Protein AF-0000000084558278 (afdb_homodimer)

Solvent-accessible surface area (backbone atoms only — not comparable to full-atom values): 12289 Å² total; per-residue (Å²): 113,42,34,38,36,32,37,28,57,69,54,78,46,40,66,32,54,59,41,41,58,31,37,77,67,69,46,67,68,60,14,37,39,29,11,45,36,70,51,83,84,30,24,27,36,21,33,26,23,62,50,64,70,56,47,54,52,48,51,60,54,47,67,66,36,85,55,39,79,42,72,43,74,48,51,75,90,42,47,30,20,34,31,42,32,34,50,99,91,40,77,43,66,46,63,36,49,56,70,58,46,51,51,51,52,66,68,62,66,54,79,43,42,35,36,28,50,41,41,92,113,42,34,39,35,32,35,28,56,69,55,78,46,40,67,32,54,58,42,42,59,31,39,78,67,68,46,66,69,60,15,38,37,27,11,46,37,69,52,85,84,30,25,28,37,21,32,26,22,63,51,64,69,57,47,54,54,47,50,60,54,49,68,68,36,85,55,39,77,44,71,44,75,48,53,74,91,40,47,30,20,34,32,44,31,35,49,98,91,40,77,44,66,44,64,35,50,57,69,57,46,52,51,51,51,65,69,60,65,53,79,43,41,35,36,27,50,40,43,92

Foldseek 3Di:
DWKKKFKFAPDPCGVVVLVVLCVVVVFDWDAWDKDDDPDPRIIMIMIDGDDPVSVVVSLVVLVVDPGTPDMDIFDPVQKWKWKWAQDPVGIDIDIGHPVVVVVVCVVVPGPDMDIHIGGD/DWKKKFKFAPDPCGVVVLVVLCVVVVFDWDAWDKDDDPDPRIIMIMIDGDDPVSVVVSLVVLVVDPGTPDMDIFDPVQKWKWKWAQDPVGIDIDIGHPVVVVVVCVVVPGPDMDIHIGGD

Sequence (240 aa):
MHVISLIVKNEFGVMQRVMGEFTRNKINVETIVVGKCEVPNRSRMVLSVIDKGEAELVMGRLNKLQDVYSAEMVPPEGQSAYALMSTSNGNVGLVG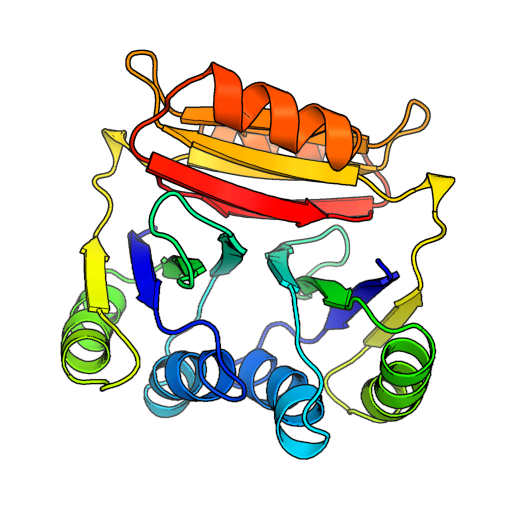GAAQVDEIIERSQEKKYVMALNALMHVISLIVKNEFGVMQRVMGEFTRNKINVETIVVGKCEVPNRSRMVLSVIDKGEAELVMGRLNKLQDVYSAEMVPPEGQSAYALMSTSNGNVGLVGGAAQVDEIIERSQEKKYVMALNAL

Structure (mmCIF, N/CA/C/O backbone):
data_AF-0000000084558278-model_v1
#
loop_
_entity.id
_entity.type
_entity.pdbx_description
1 polymer 'Acetolactate synthase 3 regulatory subunit'
#
loop_
_atom_site.group_PDB
_atom_site.id
_atom_site.type_symbol
_atom_site.label_atom_id
_atom_site.label_alt_id
_atom_site.label_comp_id
_atom_site.label_asym_id
_atom_site.label_entity_id
_atom_site.label_seq_id
_atom_site.pdbx_PDB_ins_code
_atom_site.Cartn_x
_atom_site.Cartn_y
_atom_site.Cartn_z
_atom_site.occupancy
_atom_site.B_iso_or_equiv
_atom_site.auth_seq_id
_atom_site.auth_comp_id
_atom_site.auth_asym_id
_atom_site.auth_atom_id
_atom_site.pdbx_PDB_model_num
ATOM 1 N N . MET A 1 1 ? 14.211 -1.048 11.195 1 84.94 1 MET A N 1
ATOM 2 C CA . MET A 1 1 ? 13.289 -1.013 10.062 1 84.94 1 MET A CA 1
ATOM 3 C C . MET A 1 1 ? 13.969 -0.462 8.82 1 84.94 1 MET A C 1
ATOM 5 O O . MET A 1 1 ? 14.703 0.526 8.891 1 84.94 1 MET A O 1
ATOM 9 N N . HIS A 1 2 ? 13.867 -1.116 7.742 1 91.94 2 HIS A N 1
ATOM 10 C CA . HIS A 1 2 ? 14.453 -0.74 6.461 1 91.94 2 HIS A CA 1
ATOM 11 C C . HIS A 1 2 ? 13.375 -0.497 5.41 1 91.94 2 HIS A C 1
ATOM 13 O O . HIS A 1 2 ? 12.5 -1.344 5.207 1 91.94 2 HIS A O 1
ATOM 19 N N . VAL A 1 3 ? 13.477 0.702 4.801 1 93.25 3 VAL A N 1
ATOM 20 C CA . VAL A 1 3 ? 12.461 1.12 3.846 1 93.25 3 VAL A CA 1
ATOM 21 C C . VAL A 1 3 ? 13.031 1.082 2.43 1 93.25 3 VAL A C 1
ATOM 23 O O . VAL A 1 3 ? 14.141 1.569 2.188 1 93.25 3 VAL A O 1
ATOM 26 N N . ILE A 1 4 ? 12.281 0.451 1.599 1 95 4 ILE A N 1
ATOM 27 C CA . ILE A 1 4 ? 12.656 0.34 0.193 1 95 4 ILE A CA 1
ATOM 28 C C . ILE A 1 4 ? 11.648 1.095 -0.671 1 95 4 ILE A C 1
ATOM 30 O O . ILE A 1 4 ? 10.438 0.969 -0.475 1 95 4 ILE A O 1
ATOM 34 N N . SER A 1 5 ? 12.133 1.91 -1.581 1 93.94 5 SER A N 1
ATOM 35 C CA . SER A 1 5 ? 11.312 2.645 -2.539 1 93.94 5 SER A CA 1
ATOM 36 C C . SER A 1 5 ? 11.57 2.178 -3.967 1 93.94 5 SER A C 1
ATOM 38 O O . SER A 1 5 ? 12.727 2.098 -4.395 1 93.94 5 SER A O 1
ATOM 40 N N . LEU A 1 6 ? 10.492 1.916 -4.66 1 96.69 6 LEU A N 1
ATOM 41 C CA . LEU A 1 6 ? 10.586 1.42 -6.031 1 96.69 6 LEU A CA 1
ATOM 42 C C . LEU A 1 6 ? 9.781 2.299 -6.984 1 96.69 6 LEU A C 1
ATOM 44 O O . LEU A 1 6 ? 8.719 2.816 -6.613 1 96.69 6 LEU A O 1
ATOM 48 N N . ILE A 1 7 ? 10.328 2.438 -8.18 1 96.69 7 ILE A N 1
ATOM 49 C CA . ILE A 1 7 ? 9.523 2.863 -9.328 1 96.69 7 ILE A CA 1
ATOM 50 C C . ILE A 1 7 ? 9.273 1.675 -10.25 1 96.69 7 ILE A C 1
ATOM 52 O O . ILE A 1 7 ? 10.219 1.02 -10.695 1 96.69 7 ILE A O 1
ATOM 56 N N . VAL A 1 8 ? 8 1.443 -10.469 1 97.56 8 VAL A N 1
ATOM 57 C CA . VAL A 1 8 ? 7.672 0.22 -11.195 1 97.56 8 VAL A CA 1
ATOM 58 C C . VAL A 1 8 ? 6.695 0.536 -12.32 1 97.56 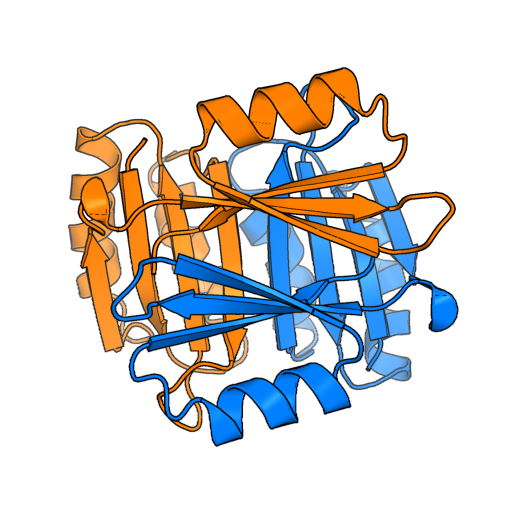8 VAL A C 1
ATOM 60 O O . VAL A 1 8 ? 6.102 1.616 -12.352 1 97.56 8 VAL A O 1
ATOM 63 N N . LYS A 1 9 ? 6.555 -0.466 -13.258 1 97.19 9 LYS A N 1
ATOM 64 C CA . LYS A 1 9 ? 5.508 -0.399 -14.273 1 97.19 9 LYS A CA 1
ATOM 65 C C . LYS A 1 9 ? 4.125 -0.327 -13.633 1 97.19 9 LYS A C 1
ATOM 67 O O . LYS A 1 9 ? 3.871 -0.974 -12.609 1 97.19 9 LYS A O 1
ATOM 72 N N . ASN A 1 10 ? 3.275 0.491 -14.281 1 94.25 10 ASN A N 1
ATOM 73 C CA . ASN A 1 10 ? 1.881 0.57 -13.852 1 94.25 10 ASN A CA 1
ATOM 74 C C . ASN A 1 10 ? 0.992 -0.364 -14.672 1 94.25 10 ASN A C 1
ATOM 76 O O . ASN A 1 10 ? 0.225 0.089 -15.523 1 94.25 10 ASN A O 1
ATOM 80 N N . GLU A 1 11 ? 1.131 -1.698 -14.391 1 93.38 11 GLU A N 1
ATOM 81 C CA . GLU A 1 11 ? 0.452 -2.732 -15.164 1 93.38 11 GLU A CA 1
ATOM 82 C C . GLU A 1 11 ? -0.059 -3.852 -14.258 1 93.38 11 GLU A C 1
ATOM 84 O O . GLU A 1 11 ? 0.359 -3.967 -13.109 1 93.38 11 GLU A O 1
ATOM 89 N N . PHE A 1 12 ? -0.91 -4.656 -14.906 1 92.19 12 PHE A N 1
ATOM 90 C CA . PHE A 1 12 ? -1.431 -5.816 -14.188 1 92.19 12 PHE A CA 1
ATOM 91 C C . PHE A 1 12 ? -0.302 -6.758 -13.789 1 92.19 12 PHE A C 1
ATOM 93 O O . PHE A 1 12 ? 0.628 -6.984 -14.562 1 92.19 12 PHE A O 1
ATOM 100 N N . GLY A 1 13 ? -0.354 -7.207 -12.656 1 94.31 13 GLY A N 1
ATOM 101 C CA . GLY A 1 13 ? 0.528 -8.297 -12.266 1 94.31 13 GLY A CA 1
ATOM 102 C C . GLY A 1 13 ? 1.847 -7.82 -11.688 1 94.31 13 GLY A C 1
ATOM 103 O O . GLY A 1 13 ? 2.59 -8.602 -11.094 1 94.31 13 GLY A O 1
ATOM 104 N N . VAL A 1 14 ? 2.168 -6.555 -11.844 1 96.06 14 VAL A N 1
ATOM 105 C CA . VAL A 1 14 ? 3.453 -6.055 -11.375 1 96.06 14 VAL A CA 1
ATOM 106 C C . VAL A 1 14 ? 3.547 -6.223 -9.859 1 96.06 14 VAL A C 1
ATOM 108 O O . VAL A 1 14 ? 4.547 -6.73 -9.344 1 96.06 14 VAL A O 1
ATOM 111 N N . MET A 1 15 ? 2.521 -5.809 -9.156 1 94.5 15 MET A N 1
ATOM 112 C CA . MET A 1 15 ? 2.52 -5.973 -7.703 1 94.5 15 MET A CA 1
ATOM 113 C C . MET A 1 15 ? 2.68 -7.438 -7.32 1 94.5 15 MET A C 1
ATOM 115 O O . MET A 1 15 ? 3.424 -7.766 -6.395 1 94.5 15 MET A O 1
ATOM 119 N N . GLN A 1 16 ? 2.031 -8.266 -8.016 1 95.38 16 GLN A N 1
ATOM 120 C CA . GLN A 1 16 ? 2.113 -9.688 -7.727 1 95.38 16 GLN A CA 1
ATOM 121 C C . GLN A 1 16 ? 3.539 -10.203 -7.906 1 95.38 16 GLN A C 1
ATOM 123 O O . GLN A 1 16 ? 4.031 -10.984 -7.09 1 95.38 16 GLN A O 1
ATOM 128 N N . ARG A 1 17 ? 4.16 -9.75 -8.93 1 95.56 17 ARG A N 1
ATOM 129 C CA . ARG A 1 17 ? 5.523 -10.195 -9.195 1 95.56 17 ARG A CA 1
ATOM 130 C C . ARG A 1 17 ? 6.496 -9.625 -8.172 1 95.56 17 ARG A C 1
ATOM 132 O O . ARG A 1 17 ? 7.371 -10.344 -7.672 1 95.56 17 ARG A O 1
ATOM 139 N N . VAL A 1 18 ? 6.355 -8.414 -7.82 1 97 18 VAL A N 1
ATOM 140 C CA . VAL A 1 18 ? 7.223 -7.797 -6.82 1 97 18 VAL A CA 1
ATOM 141 C C . VAL A 1 18 ? 7.043 -8.508 -5.477 1 97 18 VAL A C 1
ATOM 143 O O . VAL A 1 18 ? 8.023 -8.867 -4.828 1 97 18 VAL A O 1
ATOM 146 N N . MET A 1 19 ? 5.797 -8.758 -5.113 1 95.88 19 MET A N 1
ATOM 147 C CA . MET A 1 19 ? 5.547 -9.414 -3.838 1 95.88 19 MET A CA 1
ATOM 148 C C . MET A 1 19 ? 6.059 -10.852 -3.861 1 95.88 19 MET A C 1
ATOM 150 O O . MET A 1 19 ? 6.457 -11.391 -2.826 1 95.88 19 MET A O 1
ATOM 154 N N . GLY A 1 20 ? 6.051 -11.391 -5.004 1 96.62 20 GLY A N 1
ATOM 155 C CA . GLY A 1 20 ? 6.582 -12.734 -5.16 1 96.62 20 GLY A CA 1
ATOM 156 C C . GLY A 1 20 ? 8.023 -12.867 -4.703 1 96.62 20 GLY A C 1
ATOM 157 O O . GLY A 1 20 ? 8.422 -13.898 -4.16 1 96.62 20 GLY A O 1
ATOM 158 N N . GLU A 1 21 ? 8.781 -11.844 -4.859 1 96.31 21 GLU A N 1
ATOM 159 C CA . GLU A 1 21 ? 10.18 -11.867 -4.438 1 96.31 21 GLU A CA 1
ATOM 160 C C . GLU A 1 21 ? 10.297 -11.961 -2.918 1 96.31 21 GLU A C 1
ATOM 162 O O . GLU A 1 21 ? 11.219 -12.602 -2.4 1 96.31 21 GLU A O 1
ATOM 167 N N . PHE A 1 22 ? 9.398 -11.383 -2.24 1 96.31 22 PHE A N 1
ATOM 168 C CA . PHE A 1 22 ? 9.406 -11.414 -0.782 1 96.31 22 PHE A CA 1
ATOM 169 C C . PHE A 1 22 ? 8.891 -12.75 -0.265 1 96.31 22 PHE A C 1
ATOM 171 O O . PHE A 1 22 ? 9.461 -13.328 0.665 1 96.31 22 PHE A O 1
ATOM 178 N N . THR A 1 23 ? 7.844 -13.211 -0.935 1 95.38 23 THR A N 1
ATOM 179 C CA . THR A 1 23 ? 7.238 -14.477 -0.518 1 95.38 23 THR A CA 1
ATOM 180 C C . THR A 1 23 ? 8.211 -15.633 -0.713 1 95.38 23 THR A C 1
ATOM 182 O O . THR A 1 23 ? 8.414 -16.438 0.199 1 95.38 23 THR A O 1
ATOM 185 N N . ARG A 1 24 ? 8.898 -15.695 -1.83 1 93.62 24 ARG A N 1
ATOM 186 C CA . ARG A 1 24 ? 9.797 -16.781 -2.17 1 93.62 24 ARG A CA 1
ATOM 187 C C . ARG A 1 24 ? 10.984 -16.844 -1.207 1 93.62 24 ARG A C 1
ATOM 189 O O . ARG A 1 24 ? 11.477 -17.922 -0.88 1 93.62 24 ARG A O 1
ATOM 196 N N . ASN A 1 25 ? 11.344 -15.703 -0.661 1 91.94 25 ASN A N 1
ATOM 197 C CA . ASN A 1 25 ? 12.516 -15.633 0.201 1 91.94 25 ASN A CA 1
ATOM 198 C C . ASN A 1 25 ? 12.125 -15.539 1.674 1 91.94 25 ASN A C 1
ATOM 200 O O . ASN A 1 25 ? 12.984 -15.344 2.537 1 91.94 25 ASN A O 1
ATOM 204 N N . LYS A 1 26 ? 10.789 -15.609 1.906 1 94 26 LYS A N 1
ATOM 205 C CA . LYS A 1 26 ? 10.242 -15.625 3.26 1 94 26 LYS A CA 1
ATOM 206 C C . LYS A 1 26 ? 10.641 -14.359 4.023 1 94 26 LYS A C 1
ATOM 208 O O . LYS A 1 26 ? 11.125 -14.438 5.152 1 94 26 LYS A O 1
ATOM 213 N N . ILE A 1 27 ? 10.617 -13.266 3.326 1 94.19 27 ILE A N 1
ATOM 214 C CA . ILE A 1 27 ? 10.891 -11.961 3.922 1 94.19 27 ILE A CA 1
ATOM 215 C C . ILE A 1 27 ? 9.57 -11.273 4.281 1 94.19 27 ILE A C 1
ATOM 217 O O . ILE A 1 27 ? 8.734 -11.023 3.41 1 94.19 27 ILE A O 1
ATOM 221 N N . ASN A 1 28 ? 9.531 -10.906 5.488 1 90.69 28 ASN A N 1
ATOM 222 C CA . ASN A 1 28 ? 8.32 -10.25 5.961 1 90.69 28 ASN A CA 1
ATOM 223 C C . ASN A 1 28 ? 8.32 -8.766 5.617 1 90.69 28 ASN A C 1
ATOM 225 O O . ASN A 1 28 ? 9.312 -8.07 5.832 1 90.69 28 ASN A O 1
ATOM 229 N N . VAL A 1 29 ? 7.215 -8.344 5.055 1 94.06 29 VAL A N 1
ATOM 230 C CA . VAL A 1 29 ? 7.031 -6.922 4.762 1 94.06 29 VAL A CA 1
ATOM 231 C C . VAL A 1 29 ? 6.094 -6.301 5.793 1 94.06 29 VAL A C 1
ATOM 233 O O . VAL A 1 29 ? 5.008 -6.824 6.055 1 94.06 29 VAL A O 1
ATOM 236 N N . GLU A 1 30 ? 6.453 -5.254 6.387 1 90.06 30 GLU A N 1
ATOM 237 C CA . GLU A 1 30 ? 5.684 -4.625 7.453 1 90.06 30 GLU A CA 1
ATOM 238 C C . GLU A 1 30 ? 4.613 -3.697 6.887 1 90.06 30 GLU A C 1
ATOM 240 O O . GLU A 1 30 ? 3.496 -3.635 7.41 1 90.06 30 GLU A O 1
ATOM 245 N N . THR A 1 31 ? 4.988 -2.918 5.895 1 91.56 31 THR A N 1
ATOM 246 C CA . THR A 1 31 ? 4.066 -1.953 5.301 1 91.56 31 THR A CA 1
ATOM 247 C C . THR A 1 31 ? 4.297 -1.84 3.797 1 91.56 31 THR A C 1
ATOM 249 O O . THR A 1 31 ? 5.406 -2.08 3.314 1 91.56 31 THR A O 1
ATOM 252 N N . ILE A 1 32 ? 3.277 -1.553 3.09 1 92.88 32 ILE A N 1
ATOM 253 C CA . ILE A 1 32 ? 3.32 -1.311 1.651 1 92.88 32 ILE A CA 1
ATOM 254 C C . ILE A 1 32 ? 2.473 -0.088 1.309 1 92.88 32 ILE A C 1
ATOM 256 O O . ILE A 1 32 ? 1.323 0.02 1.742 1 92.88 32 ILE A O 1
ATOM 260 N N . VAL A 1 33 ? 2.949 0.78 0.574 1 92.31 33 VAL A N 1
ATOM 261 C CA . VAL A 1 33 ? 2.223 1.892 -0.03 1 92.31 33 VAL A CA 1
ATOM 262 C C . VAL A 1 33 ? 2.531 1.959 -1.524 1 92.31 33 VAL A C 1
ATOM 264 O O . VAL A 1 33 ? 3.697 2.016 -1.923 1 92.31 33 VAL A O 1
ATOM 267 N N . VAL A 1 34 ? 1.516 1.908 -2.2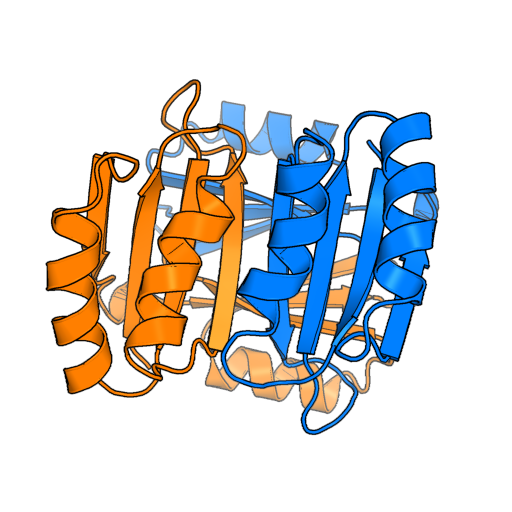97 1 93.56 34 VAL A N 1
ATOM 268 C CA . VAL A 1 34 ? 1.688 1.978 -3.744 1 93.56 34 VAL A CA 1
ATOM 269 C C . VAL A 1 34 ? 0.695 2.977 -4.336 1 93.56 34 VAL A C 1
ATOM 271 O O . VAL A 1 34 ? -0.482 2.984 -3.965 1 93.56 34 VAL A O 1
ATOM 274 N N . GLY A 1 35 ? 1.165 3.766 -5.242 1 92.31 35 GLY A N 1
ATOM 275 C CA . GLY A 1 35 ? 0.285 4.707 -5.918 1 92.31 35 GLY A CA 1
ATOM 276 C C . GLY A 1 35 ? 0.99 5.52 -6.988 1 92.31 35 GLY A C 1
ATOM 277 O O . GLY A 1 35 ? 2.154 5.266 -7.305 1 92.31 35 GLY A O 1
ATOM 278 N N . LYS A 1 36 ? 0.228 6.41 -7.438 1 91.12 36 LYS A N 1
ATOM 279 C CA . LYS A 1 36 ? 0.745 7.359 -8.422 1 91.12 36 LYS A CA 1
ATOM 280 C C . LYS A 1 36 ? 1.933 8.141 -7.863 1 91.12 36 LYS A C 1
ATOM 282 O O . LYS A 1 36 ? 1.964 8.469 -6.676 1 91.12 36 LYS A O 1
ATOM 287 N N . CYS A 1 37 ? 2.869 8.453 -8.82 1 92.44 37 CYS A N 1
ATOM 288 C CA . CYS A 1 37 ? 4.055 9.188 -8.398 1 92.44 37 CYS A CA 1
ATOM 289 C C . CYS A 1 37 ? 4.434 10.25 -9.422 1 92.44 37 CYS A C 1
ATOM 291 O O . CYS A 1 37 ? 3.627 10.594 -10.289 1 92.44 37 CYS A O 1
ATOM 293 N N . GLU A 1 38 ? 5.625 10.797 -9.234 1 90.12 38 GLU A N 1
ATOM 294 C CA . GLU A 1 38 ? 6.066 11.945 -10.016 1 90.12 38 GLU A CA 1
ATOM 295 C C . GLU A 1 38 ? 6.457 11.531 -11.438 1 90.12 38 GLU A C 1
ATOM 297 O O . GLU A 1 38 ? 6.602 12.375 -12.32 1 90.12 38 GLU A O 1
ATOM 302 N N . VAL A 1 39 ? 6.711 10.25 -11.688 1 92 39 VAL A N 1
ATOM 303 C CA . VAL A 1 39 ? 7.07 9.742 -13.008 1 92 39 VAL A CA 1
ATOM 304 C C . VAL A 1 39 ? 5.809 9.281 -13.742 1 92 39 VAL A C 1
ATOM 306 O O . VAL A 1 39 ? 5.152 8.328 -13.32 1 92 39 VAL A O 1
ATOM 309 N N . PRO A 1 40 ? 5.477 9.906 -14.844 1 91.44 40 PRO A N 1
ATOM 310 C CA . PRO A 1 40 ? 4.242 9.578 -15.562 1 91.44 40 PRO A CA 1
ATOM 311 C C . PRO A 1 40 ? 4.164 8.109 -15.969 1 91.44 40 PRO A C 1
ATOM 313 O O . PRO A 1 40 ? 5.176 7.52 -16.359 1 91.44 40 PRO A O 1
ATOM 316 N N . ASN A 1 41 ? 3.006 7.48 -15.844 1 92.81 41 ASN A N 1
ATOM 317 C CA . ASN A 1 41 ? 2.678 6.125 -16.266 1 92.81 41 ASN A CA 1
ATOM 318 C C . ASN A 1 41 ? 3.451 5.078 -15.469 1 92.81 41 ASN A C 1
ATOM 320 O O . ASN A 1 41 ? 3.693 3.973 -15.961 1 92.81 41 ASN A O 1
ATOM 324 N N . ARG A 1 42 ? 3.951 5.535 -14.289 1 95.5 42 ARG A N 1
ATOM 325 C CA . ARG A 1 42 ? 4.625 4.629 -13.367 1 95.5 42 ARG A CA 1
ATOM 326 C C . ARG A 1 42 ? 4.012 4.707 -11.977 1 95.5 42 ARG A C 1
ATOM 328 O O . ARG A 1 42 ? 3.186 5.582 -11.703 1 95.5 42 ARG A O 1
ATOM 335 N N . SER A 1 43 ? 4.355 3.76 -11.203 1 94.5 43 SER A N 1
ATOM 336 C CA . SER A 1 43 ? 3.926 3.768 -9.812 1 94.5 43 SER A CA 1
ATOM 337 C C . SER A 1 43 ? 5.121 3.738 -8.859 1 94.5 43 SER A C 1
ATOM 339 O O . SER A 1 43 ? 6.156 3.152 -9.18 1 94.5 43 SER A O 1
ATOM 341 N N . ARG A 1 44 ? 4.996 4.395 -7.852 1 94.12 44 ARG A N 1
ATOM 342 C CA . ARG A 1 44 ? 5.953 4.254 -6.758 1 94.12 44 ARG A CA 1
ATOM 343 C C . ARG A 1 44 ? 5.445 3.271 -5.707 1 94.12 44 ARG A C 1
ATOM 345 O O . ARG A 1 44 ? 4.266 3.289 -5.352 1 94.12 44 ARG A O 1
ATOM 352 N N . MET A 1 45 ? 6.254 2.406 -5.293 1 94.69 45 MET A N 1
ATOM 353 C CA . MET A 1 45 ? 6.004 1.455 -4.215 1 94.69 45 MET A CA 1
ATOM 354 C C . MET A 1 45 ? 6.992 1.655 -3.07 1 94.69 45 MET A C 1
ATOM 356 O O . MET A 1 45 ? 8.203 1.697 -3.291 1 94.69 45 MET A O 1
ATOM 360 N N . VAL A 1 46 ? 6.504 1.828 -1.891 1 93.31 46 VAL A N 1
ATOM 361 C CA . VAL A 1 46 ? 7.34 1.95 -0.699 1 93.31 46 VAL A CA 1
ATOM 362 C C . VAL A 1 46 ? 7.031 0.809 0.267 1 93.31 46 VAL A C 1
ATOM 364 O O . VAL A 1 46 ? 5.875 0.616 0.662 1 93.31 46 VAL A O 1
ATOM 367 N N . LEU A 1 47 ? 8.055 0.09 0.594 1 94.38 47 LEU A N 1
ATOM 368 C CA . LEU A 1 47 ? 7.914 -1.079 1.455 1 94.38 47 LEU A CA 1
ATOM 369 C C . LEU A 1 47 ? 8.867 -0.999 2.643 1 94.38 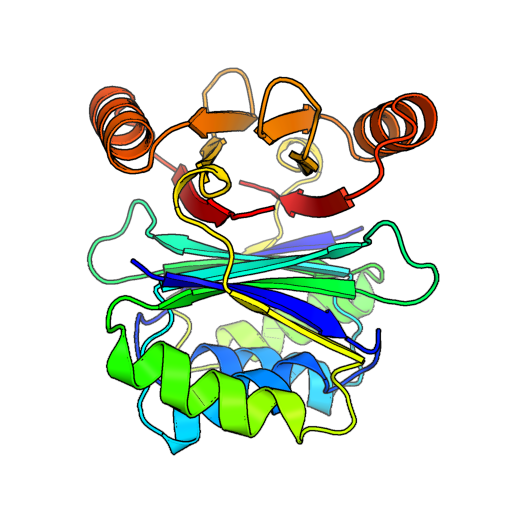47 LEU A C 1
ATOM 371 O O . LEU A 1 47 ? 9.922 -0.367 2.555 1 94.38 47 LEU A O 1
ATOM 375 N N . SER A 1 48 ? 8.5 -1.699 3.68 1 93.12 48 SER A N 1
ATOM 376 C CA . SER A 1 48 ? 9.398 -1.732 4.836 1 93.12 48 SER A CA 1
ATOM 377 C C . SER A 1 48 ? 9.641 -3.162 5.305 1 93.12 48 SER A C 1
ATOM 379 O O . SER A 1 48 ? 8.727 -3.992 5.285 1 93.12 48 SER A O 1
ATOM 381 N N . VAL A 1 49 ? 10.852 -3.404 5.586 1 93.38 49 VAL A N 1
ATOM 382 C CA . VAL A 1 49 ? 11.336 -4.68 6.105 1 93.38 49 VAL A CA 1
ATOM 383 C C . VAL A 1 49 ? 12.109 -4.449 7.406 1 93.38 49 VAL A C 1
ATOM 385 O O . VAL A 1 49 ? 12.781 -3.426 7.562 1 93.38 49 VAL A O 1
ATOM 388 N N . ILE A 1 50 ? 12 -5.426 8.305 1 91.12 50 ILE A N 1
ATOM 389 C CA . ILE A 1 50 ? 12.625 -5.242 9.617 1 91.12 50 ILE A CA 1
ATOM 390 C C . ILE A 1 50 ? 14.109 -5.586 9.531 1 91.12 50 ILE A C 1
ATOM 392 O O . ILE A 1 50 ? 14.953 -4.801 9.961 1 91.12 50 ILE A O 1
ATOM 396 N N . ASP A 1 51 ? 14.414 -6.668 8.922 1 94.75 51 ASP A N 1
ATOM 397 C CA . ASP A 1 51 ? 15.773 -7.199 8.953 1 94.75 51 ASP A CA 1
ATOM 398 C C . ASP A 1 51 ? 16.625 -6.582 7.848 1 94.75 51 ASP A C 1
ATOM 400 O O . ASP A 1 51 ? 16.25 -6.605 6.676 1 94.75 51 ASP A O 1
ATOM 404 N N . LYS A 1 52 ? 17.828 -6.102 8.242 1 93.69 52 LYS A N 1
ATOM 405 C CA . LYS A 1 52 ? 18.734 -5.441 7.312 1 93.69 52 LYS A CA 1
ATOM 406 C C . LYS A 1 52 ? 19.219 -6.414 6.242 1 93.69 52 LYS A C 1
ATOM 408 O O . LYS A 1 52 ? 19.25 -6.074 5.059 1 93.69 52 LYS A O 1
ATOM 413 N N . GLY A 1 53 ? 19.656 -7.574 6.699 1 95.94 53 GLY A N 1
ATOM 414 C CA . GLY A 1 53 ? 20.156 -8.562 5.754 1 95.94 53 GLY A CA 1
ATOM 415 C C . GLY A 1 53 ? 19.109 -8.969 4.723 1 95.94 53 GLY A C 1
ATOM 416 O O . GLY A 1 53 ? 19.422 -9.102 3.539 1 95.94 53 GLY A O 1
ATOM 417 N N . GLU A 1 54 ? 17.875 -9.117 5.176 1 96.12 54 GLU A N 1
ATOM 418 C CA . GLU A 1 54 ? 16.781 -9.461 4.27 1 96.12 54 GLU A CA 1
ATOM 419 C C . GLU A 1 54 ? 16.516 -8.336 3.279 1 96.12 54 GLU A C 1
ATOM 421 O O . GLU A 1 54 ? 16.281 -8.586 2.096 1 96.12 54 GLU A O 1
ATOM 426 N N . ALA A 1 55 ? 16.547 -7.105 3.793 1 95.5 55 ALA A N 1
ATOM 427 C CA . ALA A 1 55 ? 16.359 -5.938 2.936 1 95.5 55 ALA A CA 1
ATOM 428 C C . ALA A 1 55 ? 17.406 -5.883 1.834 1 95.5 55 ALA A C 1
ATOM 430 O O . ALA A 1 55 ? 17.094 -5.594 0.678 1 95.5 55 ALA A O 1
ATOM 431 N N . GLU A 1 56 ? 18.594 -6.16 2.215 1 95.44 56 GLU A N 1
ATOM 432 C CA . GLU A 1 56 ? 19.703 -6.133 1.25 1 95.44 56 GLU A CA 1
ATOM 433 C C . GLU A 1 56 ? 19.547 -7.246 0.216 1 95.44 56 GLU A C 1
ATOM 435 O O . GLU A 1 56 ? 19.766 -7.023 -0.977 1 95.44 56 GLU A O 1
ATOM 440 N N . LEU A 1 57 ? 19.172 -8.383 0.688 1 95.75 57 LEU A N 1
ATOM 441 C CA . LEU A 1 57 ? 19 -9.523 -0.206 1 95.75 57 LEU A CA 1
ATOM 442 C C . LEU A 1 57 ? 17.906 -9.234 -1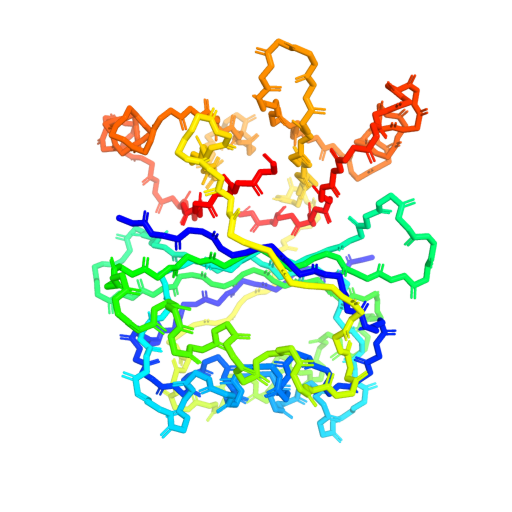.233 1 95.75 57 LEU A C 1
ATOM 444 O O . LEU A 1 57 ? 18.109 -9.438 -2.434 1 95.75 57 LEU A O 1
ATOM 448 N N . VAL A 1 58 ? 16.828 -8.719 -0.791 1 96.38 58 VAL A N 1
ATOM 449 C CA . VAL A 1 58 ? 15.703 -8.531 -1.703 1 96.38 58 VAL A CA 1
ATOM 450 C C . VAL A 1 58 ? 16.016 -7.391 -2.668 1 96.38 58 VAL A C 1
ATOM 452 O O . VAL A 1 58 ? 15.547 -7.391 -3.811 1 96.38 58 VAL A O 1
ATOM 455 N N . MET A 1 59 ? 16.75 -6.402 -2.184 1 96 59 MET A N 1
ATOM 456 C CA . MET A 1 59 ? 17.172 -5.32 -3.066 1 96 59 MET A CA 1
ATOM 457 C C . MET A 1 59 ? 17.859 -5.871 -4.312 1 96 59 MET A C 1
ATOM 459 O O . MET A 1 59 ? 17.609 -5.398 -5.426 1 96 59 MET A O 1
ATOM 463 N N . GLY A 1 60 ? 18.734 -6.848 -4.039 1 95.81 60 GLY A N 1
ATOM 464 C CA . GLY A 1 60 ? 19.406 -7.48 -5.168 1 95.81 60 GLY A CA 1
ATOM 465 C C . GLY A 1 60 ? 18.438 -8.117 -6.148 1 95.81 60 GLY A C 1
ATOM 466 O O . GLY A 1 60 ? 18.609 -8.008 -7.363 1 95.81 60 GLY A O 1
ATOM 467 N N . ARG A 1 61 ? 17.422 -8.711 -5.695 1 96.44 61 ARG A N 1
ATOM 468 C CA . ARG A 1 61 ? 16.453 -9.406 -6.52 1 96.44 61 ARG A CA 1
ATOM 469 C C . ARG A 1 61 ? 15.523 -8.422 -7.227 1 96.44 61 ARG A C 1
ATOM 471 O O . ARG A 1 61 ? 15.148 -8.633 -8.383 1 96.44 61 ARG A O 1
ATOM 478 N N . LEU A 1 62 ? 15.125 -7.344 -6.551 1 97.25 62 LEU A N 1
ATOM 479 C CA . LEU A 1 62 ? 14.234 -6.336 -7.109 1 97.25 62 LEU A CA 1
ATOM 480 C C . LEU A 1 62 ? 14.891 -5.625 -8.289 1 97.25 62 LEU A C 1
ATOM 482 O O . LEU A 1 62 ? 14.227 -5.316 -9.281 1 97.25 62 LEU A O 1
ATOM 486 N N . ASN A 1 63 ? 16.219 -5.449 -8.164 1 95.94 63 ASN A N 1
ATOM 487 C CA . ASN A 1 63 ? 16.953 -4.754 -9.211 1 95.94 63 ASN A CA 1
ATOM 488 C C . ASN A 1 63 ? 17.031 -5.59 -10.484 1 95.94 63 ASN A C 1
ATOM 490 O O . ASN A 1 63 ? 17.297 -5.062 -11.562 1 95.94 63 ASN A O 1
ATOM 494 N N . LYS A 1 64 ? 16.734 -6.793 -10.367 1 95.88 64 LYS A N 1
ATOM 495 C CA . LYS A 1 64 ? 16.812 -7.691 -11.516 1 95.88 64 LYS A CA 1
ATOM 496 C C . LYS A 1 64 ? 15.445 -7.914 -12.141 1 95.88 64 LYS A C 1
ATOM 498 O O . LYS A 1 64 ? 15.336 -8.5 -13.219 1 95.88 64 LYS A O 1
ATOM 503 N N . LEU A 1 65 ? 14.383 -7.52 -11.516 1 96.81 65 LEU A N 1
ATOM 504 C CA . LEU A 1 65 ? 13.023 -7.695 -12.023 1 96.81 65 LEU A CA 1
ATOM 505 C C . LEU A 1 65 ? 12.734 -6.703 -13.141 1 96.81 65 LEU A C 1
ATOM 507 O O . LEU A 1 65 ? 12.945 -5.5 -12.992 1 96.81 65 LEU A O 1
ATOM 511 N N . GLN A 1 66 ? 12.203 -7.133 -14.195 1 96.75 66 GLN A N 1
ATOM 512 C CA . GLN A 1 66 ? 11.969 -6.312 -15.375 1 96.75 66 GLN A CA 1
ATOM 513 C C . GLN A 1 66 ? 10.961 -5.211 -15.086 1 96.75 66 GLN A C 1
ATOM 515 O O . GLN A 1 66 ? 11.023 -4.129 -15.672 1 96.75 66 GLN A O 1
ATOM 520 N N . ASP A 1 67 ? 10.047 -5.438 -14.211 1 97.44 67 ASP A N 1
ATOM 521 C CA . ASP A 1 67 ? 8.969 -4.5 -13.922 1 97.44 67 ASP A CA 1
ATOM 522 C C . ASP A 1 67 ? 9.469 -3.336 -13.07 1 97.44 67 ASP A C 1
ATOM 524 O O . ASP A 1 67 ? 8.734 -2.371 -12.836 1 97.44 67 ASP A O 1
ATOM 528 N N . VAL A 1 68 ? 10.742 -3.404 -12.602 1 98.25 68 VAL A N 1
ATOM 529 C CA . VAL A 1 68 ? 11.281 -2.424 -11.656 1 98.25 68 VAL A CA 1
ATOM 530 C C . VAL A 1 68 ? 12.25 -1.49 -12.383 1 98.25 68 VAL A C 1
ATOM 532 O O . VAL A 1 68 ? 13.258 -1.936 -12.938 1 98.25 68 VAL A O 1
ATOM 535 N N . TYR A 1 69 ? 11.891 -0.224 -12.375 1 97.75 69 TYR A N 1
ATOM 536 C CA . TYR A 1 69 ? 12.75 0.772 -13 1 97.75 69 TYR A CA 1
ATOM 537 C C . TYR A 1 69 ? 13.852 1.219 -12.047 1 97.75 69 TYR A C 1
ATOM 539 O O . TYR A 1 69 ? 14.977 1.511 -12.477 1 97.75 69 TYR A O 1
ATOM 547 N N . SER A 1 70 ? 13.523 1.303 -10.852 1 96.19 70 SER A N 1
ATOM 548 C CA . SER A 1 70 ? 14.5 1.687 -9.836 1 96.19 70 SER A CA 1
ATOM 549 C C . SER A 1 70 ? 14.102 1.175 -8.461 1 96.19 70 SER A C 1
ATOM 551 O O . SER A 1 70 ? 12.906 1.057 -8.156 1 96.19 70 SER A O 1
ATOM 553 N N . ALA A 1 71 ? 15 0.838 -7.691 1 96.75 71 ALA A N 1
ATOM 554 C CA . ALA A 1 71 ? 14.859 0.44 -6.293 1 96.75 71 ALA A CA 1
ATOM 555 C C . ALA A 1 71 ? 15.953 1.072 -5.434 1 96.75 71 ALA A C 1
ATOM 557 O O . ALA A 1 71 ? 17.141 1.01 -5.773 1 96.75 71 ALA A O 1
ATOM 558 N N . GLU A 1 72 ? 15.555 1.642 -4.375 1 94.75 72 GLU A N 1
ATOM 559 C CA . GLU A 1 72 ? 16.531 2.275 -3.5 1 94.75 72 GLU A CA 1
ATOM 560 C C . GLU A 1 72 ? 16.172 2.084 -2.029 1 94.75 72 GLU A C 1
ATOM 562 O O . GLU A 1 72 ? 14.992 2.047 -1.679 1 94.75 72 GLU A O 1
ATOM 567 N N . MET A 1 73 ? 17.234 1.991 -1.191 1 94 73 MET A N 1
ATOM 568 C CA . MET A 1 73 ? 17.031 2.055 0.254 1 94 73 MET A CA 1
ATOM 569 C C . MET A 1 73 ? 16.859 3.498 0.716 1 94 73 MET A C 1
ATOM 571 O O . MET A 1 73 ? 17.656 4.367 0.362 1 94 73 MET A O 1
ATOM 575 N N . VAL A 1 74 ? 15.867 3.736 1.432 1 90.69 74 VAL A N 1
ATOM 576 C CA . VAL A 1 74 ? 15.656 5.078 1.958 1 90.69 74 VAL A CA 1
ATOM 577 C C . VAL A 1 74 ? 16.516 5.285 3.205 1 90.69 74 VAL A C 1
ATOM 579 O O . VAL A 1 74 ? 16.453 4.484 4.145 1 90.69 74 VAL A O 1
ATOM 582 N N . PRO A 1 75 ? 17.281 6.32 3.178 1 89.5 75 PRO A N 1
ATOM 583 C CA . PRO A 1 75 ? 18.078 6.598 4.383 1 89.5 75 PRO A CA 1
ATOM 584 C C . PRO A 1 75 ? 17.203 6.887 5.602 1 89.5 75 PRO A C 1
ATOM 586 O O . PRO A 1 75 ? 16.078 7.383 5.461 1 89.5 75 PRO A O 1
ATOM 589 N N . PRO A 1 76 ? 17.719 6.562 6.766 1 86.25 76 PRO A N 1
ATOM 590 C CA . PRO A 1 76 ? 16.938 6.758 7.992 1 86.25 76 PRO A CA 1
ATOM 591 C C . PRO A 1 76 ? 16.375 8.164 8.117 1 86.25 76 PRO A C 1
ATOM 593 O O . PRO A 1 76 ? 15.234 8.344 8.57 1 86.25 76 PRO A O 1
ATOM 596 N N . GLU A 1 77 ? 17.125 9.156 7.68 1 83.44 77 GLU A N 1
ATOM 597 C CA . GLU A 1 77 ? 16.703 10.547 7.816 1 83.44 77 GLU A CA 1
ATOM 598 C C . GLU A 1 77 ? 15.508 10.859 6.918 1 83.44 77 GLU A C 1
ATOM 600 O O . GLU A 1 77 ? 14.789 11.836 7.152 1 83.44 77 GLU A O 1
ATOM 605 N N . GLY A 1 78 ? 15.273 10.031 5.945 1 83.81 78 GLY A N 1
ATOM 606 C CA . GLY A 1 78 ? 14.164 10.242 5.023 1 83.81 78 GLY A CA 1
ATOM 607 C C . GLY A 1 78 ? 12.953 9.383 5.336 1 83.81 78 GLY A C 1
ATOM 608 O O . GLY A 1 78 ? 11.922 9.484 4.668 1 83.81 78 GLY A O 1
ATOM 609 N N . GLN A 1 79 ? 13.125 8.547 6.344 1 86.5 79 GLN A N 1
ATOM 610 C CA . GLN A 1 79 ? 12.047 7.621 6.664 1 86.5 79 GLN A CA 1
ATOM 611 C C . GLN A 1 79 ? 11.047 8.258 7.629 1 86.5 79 GLN A C 1
ATOM 613 O O . GLN A 1 79 ? 11.43 8.984 8.547 1 86.5 79 GLN A O 1
ATOM 618 N N . SER A 1 80 ? 9.805 8.062 7.336 1 86.94 80 SER A N 1
ATOM 619 C CA . SER A 1 80 ? 8.727 8.484 8.219 1 86.94 80 SER A CA 1
ATOM 620 C C . SER A 1 80 ? 7.598 7.457 8.242 1 86.94 80 SER A C 1
ATOM 622 O O . SER A 1 80 ? 7.492 6.625 7.34 1 86.94 80 SER A O 1
ATOM 624 N N . ALA A 1 81 ? 6.926 7.488 9.312 1 85.81 81 ALA A N 1
ATOM 625 C CA . ALA A 1 81 ? 5.703 6.691 9.406 1 85.81 81 ALA A CA 1
ATOM 626 C C . ALA A 1 81 ? 4.477 7.523 9.047 1 85.81 81 ALA A C 1
ATOM 628 O O . ALA A 1 81 ? 4.477 8.742 9.203 1 85.81 81 ALA A O 1
ATOM 629 N N . TYR A 1 82 ? 3.57 6.777 8.461 1 83.88 82 TYR A N 1
ATOM 630 C CA . TYR A 1 82 ? 2.283 7.379 8.133 1 83.88 82 TYR A CA 1
ATOM 631 C C . TYR A 1 82 ? 1.133 6.52 8.648 1 83.88 82 TYR A C 1
ATOM 633 O O . TYR A 1 82 ? 1.195 5.293 8.594 1 83.88 82 TYR A O 1
ATOM 641 N N . ALA A 1 83 ? 0.164 7.23 9.219 1 84.56 83 ALA A N 1
ATOM 642 C CA . ALA A 1 83 ? -1.039 6.543 9.68 1 84.56 83 ALA A CA 1
ATOM 643 C C . ALA A 1 83 ? -2.299 7.25 9.188 1 84.56 83 ALA A C 1
ATOM 645 O O . ALA A 1 83 ? -2.367 8.484 9.188 1 84.56 83 ALA A O 1
ATOM 646 N N . LEU A 1 84 ? -3.129 6.438 8.711 1 83.12 84 LEU A N 1
ATOM 647 C CA . LEU A 1 84 ? -4.473 6.906 8.398 1 83.12 84 LEU A CA 1
ATOM 648 C C . LEU A 1 84 ? -5.484 6.387 9.414 1 83.12 84 LEU A C 1
ATOM 650 O O . LEU A 1 84 ? -5.547 5.184 9.68 1 83.12 84 LEU A O 1
ATOM 654 N N . MET A 1 85 ? -6.195 7.273 9.953 1 83.75 85 MET A N 1
ATOM 655 C CA . MET A 1 85 ? -7.145 6.926 11 1 83.75 85 MET A CA 1
ATOM 656 C C . MET A 1 85 ? -8.531 7.484 10.695 1 83.75 85 MET A C 1
ATOM 658 O O . MET A 1 85 ? -8.656 8.602 10.188 1 83.75 85 MET A O 1
ATOM 662 N N . SER A 1 86 ? -9.445 6.656 10.938 1 80.56 86 SER A N 1
ATOM 663 C CA . SER A 1 86 ? -10.82 7.125 10.867 1 80.56 86 SER A CA 1
ATOM 664 C C . SER A 1 86 ? -11.281 7.688 12.211 1 80.56 86 SER A C 1
ATOM 666 O O . SER A 1 86 ? -11.203 7.004 13.234 1 80.56 86 SER A O 1
ATOM 668 N N . THR A 1 87 ? -11.625 8.922 12.25 1 80.5 87 THR A N 1
ATOM 669 C CA . THR A 1 87 ? -12.109 9.57 13.469 1 80.5 87 THR A CA 1
ATOM 670 C C . THR A 1 87 ? -13.531 10.078 13.273 1 80.5 87 THR A C 1
ATOM 672 O O . THR A 1 87 ? -14.086 10 12.172 1 80.5 87 THR A O 1
ATOM 675 N N . SER A 1 88 ? -14.125 10.547 14.422 1 78.12 88 SER A N 1
ATOM 676 C CA . SER A 1 88 ? -15.469 11.117 14.375 1 78.12 88 SER A CA 1
ATOM 677 C C . SER A 1 88 ? -15.516 12.344 13.469 1 78.12 88 SER A C 1
ATOM 679 O O . SER A 1 88 ? -16.562 12.688 12.938 1 78.12 88 SER A O 1
ATOM 681 N N . ASN A 1 89 ? -14.43 12.984 13.234 1 78.69 89 ASN A N 1
ATOM 682 C CA . ASN A 1 89 ? -14.352 14.195 12.43 1 78.69 89 ASN A CA 1
ATOM 683 C C . ASN A 1 89 ? -13.867 13.906 11.016 1 78.69 89 ASN A C 1
ATOM 685 O O . ASN A 1 89 ? -13.633 14.828 10.234 1 78.69 89 ASN A O 1
ATOM 689 N N . GLY A 1 90 ? -13.766 12.609 10.75 1 79.81 90 GLY A N 1
ATOM 690 C CA . GLY A 1 90 ? -13.273 12.234 9.43 1 79.81 90 GLY A CA 1
ATOM 691 C C . GLY A 1 90 ? -11.938 11.516 9.469 1 79.81 90 GLY A C 1
ATOM 692 O O . GLY A 1 90 ? -11.492 11.078 10.531 1 79.81 90 GLY A O 1
ATOM 693 N N . ASN A 1 91 ? -11.422 11.328 8.297 1 81.88 91 ASN A N 1
ATOM 694 C CA . ASN A 1 91 ? -10.125 10.656 8.195 1 81.88 91 ASN A CA 1
ATOM 695 C C . ASN A 1 91 ? -8.977 11.617 8.461 1 81.88 91 ASN A C 1
ATOM 697 O O . ASN A 1 91 ? -8.992 12.766 8 1 81.88 91 ASN A O 1
ATOM 701 N N . VAL A 1 92 ? -8.133 11.141 9.281 1 83.12 92 VAL A N 1
ATOM 702 C CA . VAL A 1 92 ? -6.965 11.945 9.625 1 83.12 92 VAL A CA 1
ATOM 703 C C . VAL A 1 92 ? -5.691 11.188 9.25 1 83.12 92 VAL A C 1
ATOM 705 O O . VAL A 1 92 ? -5.621 9.961 9.406 1 83.12 92 VAL A O 1
ATOM 708 N N . GLY A 1 93 ? -4.793 11.922 8.68 1 84 93 GLY A N 1
ATOM 709 C CA . GLY A 1 93 ? -3.471 11.391 8.383 1 84 93 GLY A CA 1
ATOM 710 C C . GLY A 1 93 ? -2.393 11.93 9.305 1 84 93 GLY A C 1
ATOM 711 O O . GLY A 1 93 ? -2.371 13.125 9.617 1 84 93 GLY A O 1
ATOM 712 N N . LEU A 1 94 ? -1.635 11.039 9.797 1 84.5 94 LEU A N 1
ATOM 713 C CA . LEU A 1 94 ? -0.508 11.383 10.656 1 84.5 94 LEU A CA 1
ATOM 714 C C . LEU A 1 94 ? 0.815 11.008 9.992 1 84.5 94 LEU A C 1
ATOM 716 O O . LEU A 1 94 ? 0.931 9.945 9.383 1 84.5 94 LEU A O 1
ATOM 720 N N . VAL A 1 95 ? 1.726 11.945 10.07 1 84.19 95 VAL A N 1
ATOM 721 C CA . VAL A 1 95 ? 3.074 11.648 9.602 1 84.19 95 VAL A CA 1
ATOM 722 C C . VAL A 1 95 ? 4.09 12 10.688 1 84.19 95 VAL A C 1
ATOM 724 O O . VAL A 1 95 ? 3.961 13.023 11.359 1 84.19 95 VAL A O 1
ATOM 727 N N . GLY A 1 96 ? 5.004 11.172 10.875 1 85.81 96 GLY A N 1
ATOM 728 C CA . GLY A 1 96 ? 6.059 11.414 11.852 1 85.81 96 GLY A CA 1
ATOM 729 C C . GLY A 1 96 ? 6.969 10.219 12.047 1 85.81 96 GLY A C 1
ATOM 730 O O . GLY A 1 96 ? 6.992 9.305 11.219 1 85.81 96 GLY A O 1
ATOM 731 N N . GLY A 1 97 ? 7.828 10.359 13.031 1 84.25 97 GLY A N 1
ATOM 732 C CA . GLY A 1 97 ? 8.617 9.195 13.398 1 84.25 97 GLY A CA 1
ATOM 733 C C . GLY A 1 97 ? 7.77 8 13.789 1 84.25 97 GLY A C 1
ATOM 734 O O . GLY A 1 97 ? 6.684 8.156 14.344 1 84.25 97 GLY A O 1
ATOM 735 N N . ALA A 1 98 ? 8.266 6.836 13.43 1 81.94 98 ALA A N 1
ATOM 736 C CA . ALA A 1 98 ? 7.516 5.602 13.656 1 81.94 98 ALA A CA 1
ATOM 737 C C . ALA A 1 98 ? 7.035 5.508 15.102 1 81.94 98 ALA A C 1
ATOM 739 O O . ALA A 1 98 ? 5.867 5.199 15.352 1 81.94 98 ALA A O 1
ATOM 740 N N . ALA A 1 99 ? 7.973 5.809 16.062 1 84.19 99 ALA A N 1
ATOM 741 C CA . ALA A 1 99 ? 7.633 5.711 17.469 1 84.19 99 ALA A CA 1
ATOM 742 C C . ALA A 1 99 ? 6.566 6.734 17.859 1 84.19 99 ALA A C 1
ATOM 744 O O . ALA A 1 99 ? 5.66 6.438 18.641 1 84.19 99 ALA A O 1
ATOM 745 N N . GLN A 1 100 ? 6.676 7.875 17.328 1 86.69 100 GLN A N 1
ATOM 746 C CA . GLN A 1 100 ? 5.723 8.945 17.625 1 86.69 100 GLN A CA 1
ATOM 747 C C . GLN A 1 100 ? 4.34 8.617 17.078 1 86.69 100 GLN A C 1
ATOM 749 O O . GLN A 1 100 ? 3.33 8.836 17.734 1 86.69 100 GLN A O 1
ATOM 754 N N . VAL A 1 101 ? 4.309 8.102 15.867 1 87.31 101 VAL A N 1
ATOM 755 C CA . VAL A 1 101 ? 3.041 7.77 15.234 1 87.31 101 VAL A CA 1
ATOM 756 C C . VAL A 1 101 ? 2.352 6.648 16.016 1 87.31 101 VAL A C 1
ATOM 758 O O . VAL A 1 101 ? 1.141 6.703 16.25 1 87.31 101 VAL A O 1
ATOM 761 N N . ASP A 1 102 ? 3.162 5.684 16.469 1 86.56 102 ASP A N 1
ATOM 762 C CA . ASP A 1 102 ? 2.617 4.578 17.25 1 86.56 102 ASP A CA 1
ATOM 763 C C . ASP A 1 102 ? 1.968 5.082 18.547 1 86.56 102 ASP A C 1
ATOM 765 O O . ASP A 1 102 ? 0.876 4.641 18.906 1 86.56 102 ASP A O 1
ATOM 769 N N . GLU A 1 103 ? 2.645 5.973 19.141 1 88.94 103 GLU A N 1
ATOM 770 C CA . GLU A 1 103 ? 2.154 6.539 20.391 1 88.94 103 GLU A CA 1
ATOM 771 C C . GLU A 1 103 ? 0.843 7.293 20.188 1 88.94 103 GLU A C 1
ATOM 773 O O . GLU A 1 103 ? -0.075 7.191 21 1 88.94 103 GLU A O 1
ATOM 778 N N . ILE A 1 104 ? 0.781 8.07 19.156 1 87.56 104 ILE A N 1
ATOM 779 C CA . ILE A 1 104 ? -0.411 8.859 18.875 1 87.56 104 ILE A CA 1
ATOM 780 C C . ILE A 1 104 ? -1.588 7.93 18.578 1 87.56 104 ILE A C 1
ATOM 782 O O . ILE A 1 104 ? -2.701 8.156 19.062 1 87.56 104 ILE A O 1
ATOM 786 N N . ILE A 1 105 ? -1.355 6.859 17.828 1 86.44 105 ILE A N 1
ATOM 787 C CA . ILE A 1 105 ? -2.4 5.887 17.516 1 86.44 105 ILE A CA 1
ATOM 788 C C . ILE A 1 105 ? -2.928 5.266 18.797 1 86.44 105 ILE A C 1
ATOM 790 O O . ILE A 1 105 ? -4.141 5.16 19 1 86.44 105 ILE A O 1
ATOM 794 N N . GLU A 1 106 ? -2.031 4.809 19.641 1 85.88 106 GLU A N 1
ATOM 795 C CA . GLU A 1 106 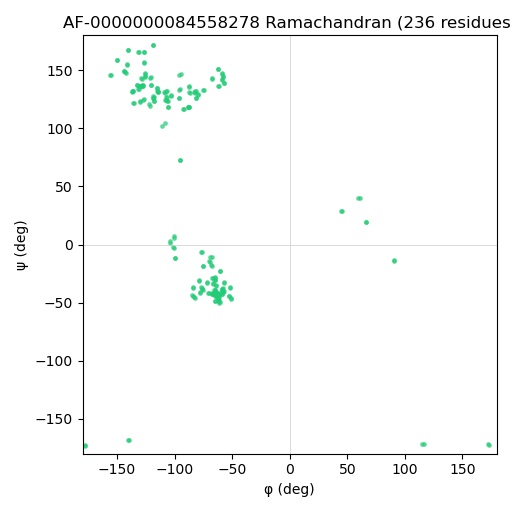? -2.402 4.16 20.906 1 85.88 106 GLU A CA 1
ATOM 796 C C . GLU A 1 106 ? -3.24 5.09 21.781 1 85.88 106 GLU A C 1
ATOM 798 O O . GLU A 1 106 ? -4.211 4.656 22.406 1 85.88 106 GLU A O 1
ATOM 803 N N . ARG A 1 107 ? -2.898 6.32 21.766 1 85.44 107 ARG A N 1
ATOM 804 C CA . ARG A 1 107 ? -3.566 7.305 22.609 1 85.44 107 ARG A CA 1
ATOM 805 C C . ARG A 1 107 ? -4.93 7.68 22.047 1 85.44 107 ARG A C 1
ATOM 807 O O . ARG A 1 107 ? -5.859 7.988 22.797 1 85.44 107 ARG A O 1
ATOM 814 N N . SER A 1 108 ? -4.934 7.738 20.781 1 80.94 108 SER A N 1
ATOM 815 C CA . SER A 1 108 ? -6.156 8.18 20.109 1 80.94 108 SER A CA 1
ATOM 816 C C . SER A 1 108 ? -7.273 7.148 20.281 1 80.94 108 SER A C 1
ATOM 818 O O . SER A 1 108 ? -8.453 7.477 20.125 1 80.94 108 SER A O 1
ATOM 820 N N . GLN A 1 109 ? -7.059 5.992 20.75 1 67.5 109 GLN A N 1
ATOM 821 C CA . GLN A 1 109 ? -8.047 4.941 20.953 1 67.5 109 GLN A CA 1
ATOM 822 C C . GLN A 1 109 ? -8.953 4.797 19.734 1 67.5 109 GLN A C 1
ATOM 824 O O . GLN A 1 109 ? -10.156 4.562 19.875 1 67.5 109 GLN A O 1
ATOM 829 N N . GLU A 1 110 ? -8.406 5.117 18.625 1 64.69 110 GLU A N 1
ATOM 830 C CA . GLU A 1 110 ? -9.227 5.039 17.422 1 64.69 110 GLU A CA 1
ATOM 831 C C . GLU A 1 110 ? -9.578 3.596 17.094 1 64.69 110 GLU A C 1
ATOM 833 O O . GLU A 1 110 ? -8.781 2.686 17.312 1 64.69 110 GLU A O 1
ATOM 838 N N . LYS A 1 111 ? -10.891 3.553 16.609 1 71.06 111 LYS A N 1
ATOM 839 C CA . LYS A 1 111 ? -11.484 2.236 16.391 1 71.06 111 LYS A CA 1
ATOM 840 C C . LYS A 1 111 ? -10.984 1.628 15.078 1 71.06 111 LYS A C 1
ATOM 842 O O . LYS A 1 111 ? -10.844 0.409 14.969 1 71.06 111 LYS A O 1
ATOM 847 N N . LYS A 1 112 ? -10.672 2.566 14.039 1 81.69 112 LYS A N 1
ATOM 848 C CA . LYS A 1 112 ? -10.219 2.016 12.766 1 81.69 112 LYS A CA 1
ATOM 849 C C . LYS A 1 112 ? -9.016 2.789 12.234 1 81.69 112 LYS A C 1
ATOM 851 O O . LYS A 1 112 ? -9.062 4.016 12.109 1 81.69 112 LYS A O 1
ATOM 856 N N . TYR A 1 113 ? -7.914 2.117 12.023 1 81.75 113 TYR A N 1
ATOM 857 C CA . TYR A 1 113 ? -6.758 2.789 11.438 1 81.75 113 TYR A CA 1
ATOM 858 C C . TYR A 1 113 ? -5.914 1.812 10.625 1 81.75 113 TYR A C 1
ATOM 860 O O . TYR A 1 113 ? -6.094 0.597 10.727 1 81.75 113 TYR A O 1
ATOM 868 N N . VAL A 1 114 ? -5.164 2.371 9.758 1 78.81 114 VAL A N 1
ATOM 869 C CA . VAL A 1 114 ? -4.07 1.664 9.102 1 78.81 114 VAL A CA 1
ATOM 870 C C . VAL A 1 114 ? -2.775 2.461 9.258 1 78.81 114 VAL A C 1
ATOM 872 O O . VAL A 1 114 ? -2.756 3.674 9.039 1 78.81 114 VAL A O 1
ATOM 875 N N . MET A 1 115 ? -1.792 1.85 9.773 1 75.06 115 MET A N 1
ATOM 876 C CA . MET A 1 115 ? -0.481 2.475 9.914 1 75.06 115 MET A CA 1
ATOM 877 C C . MET A 1 115 ? 0.517 1.882 8.922 1 75.06 115 MET A C 1
ATOM 879 O O . MET A 1 115 ? 0.607 0.661 8.781 1 75.06 115 MET A O 1
ATOM 883 N N . ALA A 1 116 ? 1.097 2.729 8.156 1 70.81 116 ALA A N 1
ATOM 884 C CA . ALA A 1 116 ? 2.139 2.301 7.227 1 70.81 116 ALA A CA 1
ATOM 885 C C . ALA A 1 116 ? 3.391 3.162 7.371 1 70.81 116 ALA A C 1
ATOM 887 O O . ALA A 1 116 ? 3.318 4.301 7.84 1 70.81 116 ALA A O 1
ATOM 888 N N . LEU A 1 117 ? 4.434 2.479 7.223 1 59.69 117 LEU A N 1
ATOM 889 C CA . LEU A 1 117 ? 5.707 3.193 7.203 1 59.69 117 LEU A CA 1
ATOM 890 C C . LEU A 1 117 ? 6.059 3.639 5.789 1 59.69 117 LEU A C 1
ATOM 892 O O . LEU A 1 117 ? 5.836 2.9 4.828 1 59.69 117 LEU A O 1
ATOM 896 N N . ASN A 1 118 ? 6.156 4.969 5.613 1 61.88 118 ASN A N 1
ATOM 897 C CA . ASN A 1 118 ? 6.457 5.477 4.281 1 61.88 118 ASN A CA 1
ATOM 898 C C . ASN A 1 118 ? 7.734 6.316 4.273 1 61.88 118 ASN A C 1
ATOM 900 O O . ASN A 1 118 ? 8.125 6.859 5.309 1 61.88 118 ASN A O 1
ATOM 904 N N . ALA A 1 119 ? 8.695 5.844 3.498 1 58.88 119 ALA A N 1
ATOM 905 C CA . ALA A 1 119 ? 9.906 6.645 3.309 1 58.88 119 ALA A CA 1
ATOM 906 C C . ALA A 1 119 ? 9.969 7.223 1.898 1 58.88 119 ALA A C 1
ATOM 908 O O . ALA A 1 119 ? 9.5 6.594 0.943 1 58.88 119 ALA A O 1
ATOM 909 N N . LEU A 1 120 ? 9.672 8.523 1.826 1 58.03 120 LEU A N 1
ATOM 910 C CA . LEU A 1 120 ? 10.086 9.109 0.554 1 58.03 120 LEU A CA 1
ATOM 911 C C . LEU A 1 120 ? 11.508 9.648 0.64 1 58.03 120 LEU A C 1
ATOM 913 O O . LEU A 1 120 ? 11.961 10.055 1.714 1 58.03 120 LEU A O 1
ATOM 917 N N . MET B 1 1 ? -14.164 6.078 -8.523 1 85.25 1 MET B N 1
ATOM 918 C CA . MET B 1 1 ? -13.172 5.355 -7.734 1 85.25 1 MET B CA 1
ATOM 919 C C . MET B 1 1 ? -13.844 4.57 -6.609 1 85.25 1 MET B C 1
ATOM 921 O O . MET B 1 1 ? -14.734 5.086 -5.934 1 85.25 1 MET B O 1
ATOM 925 N N . HIS B 1 2 ? -13.531 3.354 -6.484 1 92 2 HIS B N 1
ATOM 926 C CA . HIS B 1 2 ? -14.07 2.457 -5.469 1 92 2 HIS B CA 1
ATOM 927 C C . HIS B 1 2 ? -12.969 1.921 -4.562 1 92 2 HIS B C 1
ATOM 929 O O . HIS B 1 2 ? -11.961 1.402 -5.047 1 92 2 HIS B O 1
ATOM 935 N N . VAL B 1 3 ? -13.219 2.1 -3.25 1 93.25 3 VAL B N 1
ATOM 936 C CA . VAL B 1 3 ? -12.203 1.732 -2.266 1 93.25 3 VAL B CA 1
ATOM 937 C C . VAL B 1 3 ? -12.648 0.486 -1.504 1 93.25 3 VAL B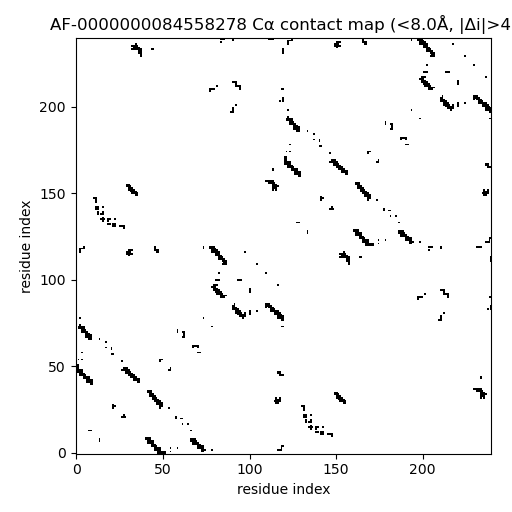 C 1
ATOM 939 O O . VAL B 1 3 ? -13.797 0.398 -1.062 1 93.25 3 VAL B O 1
ATOM 942 N N . ILE B 1 4 ? -11.734 -0.421 -1.446 1 94.94 4 ILE B N 1
ATOM 943 C CA . ILE B 1 4 ? -11.977 -1.671 -0.732 1 94.94 4 ILE B CA 1
ATOM 944 C C . ILE B 1 4 ? -11.031 -1.766 0.468 1 94.94 4 ILE B C 1
ATOM 946 O O . ILE B 1 4 ? -9.836 -1.49 0.352 1 94.94 4 ILE B O 1
ATOM 950 N N . SER B 1 5 ? -11.578 -2.1 1.618 1 93.94 5 SER B N 1
ATOM 951 C CA . SER B 1 5 ? -10.812 -2.312 2.844 1 93.94 5 SER B CA 1
ATOM 952 C C . SER B 1 5 ? -10.883 -3.768 3.295 1 93.94 5 SER B C 1
ATOM 954 O O . SER B 1 5 ? -11.969 -4.34 3.391 1 93.94 5 SER B O 1
ATOM 956 N N . LEU B 1 6 ? -9.719 -4.301 3.584 1 96.62 6 LEU B N 1
ATOM 957 C CA . LEU B 1 6 ? -9.625 -5.695 3.99 1 96.62 6 LEU B CA 1
ATOM 958 C C . LEU B 1 6 ? -8.898 -5.828 5.324 1 96.62 6 LEU B C 1
ATOM 960 O O . LEU B 1 6 ? -7.969 -5.066 5.605 1 96.62 6 LEU B O 1
ATOM 964 N N . ILE B 1 7 ? -9.359 -6.793 6.098 1 96.62 7 ILE B N 1
ATOM 965 C CA . ILE B 1 7 ? -8.547 -7.336 7.184 1 96.62 7 ILE B CA 1
ATOM 966 C C . ILE B 1 7 ? -8.039 -8.727 6.805 1 96.62 7 ILE B C 1
ATOM 968 O O . ILE B 1 7 ? -8.82 -9.609 6.473 1 96.62 7 ILE B O 1
ATOM 972 N N . VAL B 1 8 ? -6.734 -8.82 6.848 1 97.56 8 VAL B N 1
ATOM 973 C CA . VAL B 1 8 ? -6.156 -10.062 6.328 1 97.56 8 VAL B CA 1
ATOM 974 C C . VAL B 1 8 ? -5.156 -10.625 7.336 1 97.56 8 VAL B C 1
ATOM 976 O O . VAL B 1 8 ? -4.742 -9.93 8.266 1 97.56 8 VAL B O 1
ATOM 979 N N . LYS B 1 9 ? -4.781 -11.922 7.105 1 97.19 9 LYS B N 1
ATOM 980 C CA . LYS B 1 9 ? -3.68 -12.523 7.848 1 97.19 9 LYS B CA 1
ATOM 981 C C . LYS B 1 9 ? -2.383 -11.75 7.641 1 97.19 9 LYS B C 1
ATOM 983 O O . LYS B 1 9 ? -2.109 -11.273 6.535 1 97.19 9 LYS B O 1
ATOM 988 N N . ASN B 1 10 ? -1.625 -11.664 8.75 1 94.12 10 ASN B N 1
ATOM 989 C CA . ASN B 1 10 ? -0.3 -11.062 8.672 1 94.12 10 ASN B CA 1
ATOM 990 C C . ASN B 1 10 ? 0.787 -12.109 8.484 1 94.12 10 ASN B C 1
ATOM 992 O O . ASN B 1 10 ? 1.539 -12.414 9.414 1 94.12 10 ASN B O 1
ATOM 996 N N . GLU B 1 11 ? 0.847 -12.695 7.238 1 93.31 11 GLU B N 1
ATOM 997 C CA . GLU B 1 11 ? 1.737 -13.812 6.93 1 93.31 11 GLU B CA 1
ATOM 998 C C . GLU B 1 11 ? 2.346 -13.664 5.539 1 93.31 11 GLU B C 1
ATOM 1000 O O . GLU B 1 11 ? 1.859 -12.875 4.723 1 93.31 11 GLU B O 1
ATOM 1005 N N . PHE B 1 12 ? 3.359 -14.516 5.344 1 92.38 12 PHE B N 1
ATOM 1006 C CA . PHE B 1 12 ? 4 -14.531 4.035 1 92.38 12 PHE B CA 1
ATOM 1007 C C . PHE B 1 12 ? 3.006 -14.938 2.953 1 92.38 12 PHE B C 1
ATOM 1009 O O . PHE B 1 12 ? 2.189 -15.836 3.154 1 92.38 12 PHE B O 1
ATOM 1016 N N . GLY B 1 13 ? 3.049 -14.266 1.928 1 94.44 13 GLY B N 1
ATOM 1017 C CA . GLY B 1 13 ? 2.324 -14.727 0.754 1 94.44 13 GLY B CA 1
ATOM 1018 C C . GLY B 1 13 ? 0.906 -14.188 0.683 1 94.44 13 GLY B C 1
ATOM 1019 O O . GLY B 1 13 ? 0.255 -14.281 -0.36 1 94.44 13 GLY B O 1
ATOM 1020 N N . VAL B 1 14 ? 0.396 -13.648 1.755 1 96.06 14 VAL B N 1
ATOM 1021 C CA . VAL B 1 14 ? -0.986 -13.188 1.77 1 96.06 14 VAL B CA 1
ATOM 1022 C C . VAL B 1 14 ? -1.169 -12.078 0.73 1 96.06 14 VAL B C 1
ATOM 1024 O O . VAL B 1 14 ? -2.113 -12.117 -0.064 1 96.06 14 VAL B O 1
ATOM 1027 N N . MET B 1 15 ? -0.286 -11.109 0.721 1 94.44 15 MET B N 1
ATOM 1028 C CA . MET B 1 15 ? -0.371 -10.039 -0.269 1 94.44 15 MET B CA 1
ATOM 1029 C C . MET B 1 15 ? -0.33 -10.602 -1.685 1 94.44 15 MET B C 1
ATOM 1031 O O . MET B 1 15 ? -1.087 -10.164 -2.553 1 94.44 15 MET B O 1
ATOM 1035 N N . GLN B 1 16 ? 0.496 -11.539 -1.873 1 95.31 16 GLN B N 1
ATOM 1036 C CA . GLN B 1 16 ? 0.617 -12.148 -3.193 1 95.31 16 GLN B CA 1
ATOM 1037 C C . GLN B 1 16 ? -0.689 -12.812 -3.613 1 95.31 16 GLN B C 1
ATOM 1039 O O . GLN B 1 16 ? -1.117 -12.68 -4.762 1 95.31 16 GLN B O 1
ATOM 1044 N N . ARG B 1 17 ? -1.29 -13.469 -2.695 1 95.56 17 ARG B N 1
ATOM 1045 C CA . ARG B 1 17 ? -2.539 -14.156 -3.006 1 95.56 17 ARG B CA 1
ATOM 1046 C C . ARG B 1 17 ? -3.672 -13.156 -3.232 1 95.56 17 ARG B C 1
ATOM 1048 O O . ARG B 1 17 ? -4.461 -13.312 -4.164 1 95.56 17 ARG B O 1
ATOM 1055 N N . VAL B 1 18 ? -3.752 -12.164 -2.461 1 97.06 18 VAL B N 1
ATOM 1056 C CA . VAL B 1 18 ? -4.781 -11.141 -2.631 1 97.06 18 VAL B CA 1
ATOM 1057 C C . VAL B 1 18 ? -4.602 -10.445 -3.98 1 97.06 18 VAL B C 1
ATOM 1059 O O . VAL B 1 18 ? -5.562 -10.297 -4.738 1 97.06 18 VAL B O 1
ATOM 1062 N N . MET B 1 19 ? -3.367 -10.086 -4.289 1 95.81 19 MET B N 1
ATOM 1063 C CA . MET B 1 19 ? -3.117 -9.406 -5.559 1 95.81 19 MET B CA 1
ATOM 1064 C C . MET B 1 19 ? -3.391 -10.336 -6.738 1 95.81 19 MET B C 1
ATOM 1066 O O . MET B 1 19 ? -3.787 -9.883 -7.812 1 95.81 19 MET B O 1
ATOM 1070 N N . GLY B 1 20 ? -3.205 -11.57 -6.488 1 96.62 20 GLY B N 1
ATOM 1071 C CA . GLY B 1 20 ? -3.502 -12.555 -7.512 1 96.62 20 GLY B CA 1
ATOM 1072 C C . GLY B 1 20 ? -4.938 -12.492 -8 1 96.62 20 GLY B C 1
ATOM 1073 O O . GLY B 1 20 ? -5.203 -12.719 -9.188 1 96.62 20 GLY B O 1
ATOM 1074 N N . GLU B 1 21 ? -5.824 -12.148 -7.164 1 96.38 21 GLU B N 1
ATOM 1075 C CA . GLU B 1 21 ? -7.23 -12.039 -7.543 1 96.38 21 GLU B CA 1
ATOM 1076 C C . GLU B 1 21 ? -7.449 -10.898 -8.531 1 96.38 21 GLU B C 1
ATOM 1078 O O . GLU B 1 21 ? -8.297 -10.992 -9.422 1 96.38 21 GLU B O 1
ATOM 1083 N N . PHE B 1 22 ? -6.723 -9.883 -8.406 1 96.44 22 PHE B N 1
ATOM 1084 C CA . PHE B 1 22 ? -6.84 -8.734 -9.297 1 96.44 22 PHE B CA 1
ATOM 1085 C C . PHE B 1 22 ? -6.156 -9.016 -10.625 1 96.44 22 PHE B C 1
ATOM 1087 O O . PHE B 1 22 ? -6.699 -8.688 -11.688 1 96.44 22 PHE B O 1
ATOM 1094 N N . THR B 1 23 ? -5 -9.648 -10.508 1 95.38 23 THR B N 1
ATOM 1095 C CA . THR B 1 23 ? -4.234 -9.945 -11.719 1 95.38 23 THR B CA 1
ATOM 1096 C C . THR B 1 23 ? -4.988 -10.93 -12.609 1 95.38 23 THR B C 1
ATOM 1098 O O . THR B 1 23 ? -5.137 -10.695 -13.812 1 95.38 23 THR B O 1
ATOM 1101 N N . ARG B 1 24 ? -5.566 -11.961 -12.047 1 93.69 24 ARG B N 1
ATOM 1102 C CA . ARG B 1 24 ? -6.254 -13.016 -12.789 1 93.69 24 ARG B CA 1
ATOM 1103 C C . ARG B 1 24 ? -7.48 -12.461 -13.508 1 93.69 24 ARG B C 1
ATOM 1105 O O . ARG B 1 24 ? -7.816 -12.906 -14.609 1 93.69 24 ARG B O 1
ATOM 1112 N N . ASN B 1 25 ? -8.055 -11.43 -12.961 1 92 25 ASN B N 1
ATOM 1113 C CA . ASN B 1 25 ? -9.289 -10.883 -13.508 1 92 25 ASN B CA 1
ATOM 1114 C C . ASN B 1 25 ? -9.031 -9.594 -14.289 1 92 25 ASN B C 1
ATOM 1116 O O . ASN B 1 25 ? -9.977 -8.93 -14.727 1 92 25 ASN B O 1
ATOM 1120 N N . LYS B 1 26 ? -7.73 -9.219 -14.344 1 94.06 26 LYS B N 1
ATOM 1121 C CA . LYS B 1 26 ? -7.297 -8.055 -15.109 1 94.06 26 LYS B CA 1
ATOM 1122 C C . LYS B 1 26 ? -7.949 -6.781 -14.586 1 94.06 26 LYS B C 1
ATOM 1124 O O . LYS B 1 26 ? -8.5 -5.996 -15.367 1 94.06 26 LYS B O 1
ATOM 1129 N N . ILE B 1 27 ? -8.047 -6.707 -13.297 1 94.38 27 ILE B N 1
ATOM 1130 C CA . ILE B 1 27 ? -8.57 -5.52 -12.633 1 94.38 27 ILE B CA 1
ATOM 1131 C C . ILE B 1 27 ? -7.414 -4.621 -12.188 1 94.38 27 ILE B C 1
ATOM 1133 O O . ILE B 1 27 ? -6.559 -5.043 -11.406 1 94.38 27 ILE B O 1
ATOM 1137 N N . ASN B 1 28 ? -7.527 -3.443 -12.617 1 91.12 28 ASN B N 1
ATOM 1138 C CA . ASN B 1 28 ? -6.477 -2.49 -12.273 1 91.12 28 ASN B CA 1
ATOM 1139 C C . ASN B 1 28 ? -6.68 -1.905 -10.883 1 91.12 28 ASN B C 1
ATOM 1141 O O . ASN B 1 28 ? -7.785 -1.48 -10.539 1 91.12 28 ASN B O 1
ATOM 1145 N N . VAL B 1 29 ? -5.625 -1.94 -10.117 1 94.19 29 VAL B N 1
ATOM 1146 C CA . VAL B 1 29 ? -5.645 -1.331 -8.797 1 94.19 29 VAL B CA 1
ATOM 1147 C C . VAL B 1 29 ? -4.902 0.004 -8.828 1 94.19 29 VAL B C 1
ATOM 1149 O O . VAL B 1 29 ? -3.77 0.08 -9.305 1 94.19 29 VAL B O 1
ATOM 1152 N N . GLU B 1 30 ? -5.473 1.024 -8.383 1 90.25 30 GLU B N 1
ATOM 1153 C CA . GLU B 1 30 ? -4.902 2.365 -8.453 1 90.25 30 GLU B CA 1
ATOM 1154 C C . GLU B 1 30 ? -3.953 2.619 -7.285 1 90.25 30 GLU B C 1
ATOM 1156 O O . GLU B 1 30 ? -2.908 3.254 -7.453 1 90.25 30 GLU B O 1
ATOM 1161 N N . THR B 1 31 ? -4.375 2.221 -6.094 1 91.75 31 THR B N 1
ATOM 1162 C CA . THR B 1 31 ? -3.578 2.455 -4.898 1 91.75 31 THR B CA 1
ATOM 1163 C C . THR B 1 31 ? -3.701 1.282 -3.928 1 91.75 31 THR B C 1
ATOM 1165 O O . THR B 1 31 ? -4.715 0.581 -3.92 1 91.75 31 THR B O 1
ATOM 1168 N N . ILE B 1 32 ? -2.68 1.047 -3.201 1 92.81 32 ILE B N 1
ATOM 1169 C CA . ILE B 1 32 ? -2.645 0.029 -2.156 1 92.81 32 ILE B CA 1
ATOM 1170 C C . ILE B 1 32 ? -1.977 0.596 -0.906 1 92.81 32 ILE B C 1
ATOM 1172 O O . ILE B 1 32 ? -0.898 1.189 -0.986 1 92.81 32 ILE B O 1
ATOM 1176 N N . VAL B 1 33 ? -2.527 0.439 0.199 1 92.31 33 VAL B N 1
ATOM 1177 C CA . VAL B 1 33 ? -1.937 0.71 1.506 1 92.31 33 VAL B CA 1
ATOM 1178 C C . VAL B 1 33 ? -2.133 -0.495 2.422 1 92.31 33 VAL B C 1
ATOM 1180 O O . VAL B 1 33 ? -3.26 -0.961 2.613 1 92.31 33 VAL B O 1
ATOM 1183 N N . VAL B 1 34 ? -1.058 -0.991 2.91 1 93.5 34 VAL B N 1
ATOM 1184 C CA . VAL B 1 34 ? -1.126 -2.137 3.812 1 93.5 34 VAL B CA 1
ATOM 1185 C C . VAL B 1 34 ? -0.259 -1.878 5.043 1 93.5 34 VAL B C 1
ATOM 1187 O O . VAL B 1 34 ? 0.87 -1.396 4.926 1 93.5 34 VAL B O 1
ATOM 1190 N N . GLY B 1 35 ? -0.785 -2.219 6.172 1 92.12 35 GLY B N 1
ATOM 1191 C CA . GLY B 1 35 ? -0.011 -2.082 7.398 1 92.12 35 GLY B CA 1
ATOM 1192 C C . GLY B 1 35 ? -0.75 -2.574 8.625 1 92.12 35 GLY B C 1
ATOM 1193 O O . GLY B 1 35 ? -1.827 -3.162 8.516 1 92.12 35 GLY B O 1
ATOM 1194 N N . LYS B 1 36 ? -0.102 -2.301 9.672 1 90.94 36 LYS B N 1
ATOM 1195 C CA . LYS B 1 36 ? -0.682 -2.617 10.969 1 90.94 36 LYS B CA 1
ATOM 1196 C C . LYS B 1 36 ? -2.018 -1.904 11.164 1 90.94 36 LYS B C 1
ATOM 1198 O O . LYS B 1 36 ? -2.189 -0.766 10.727 1 90.94 36 LYS B O 1
ATOM 1203 N N . CYS B 1 37 ? -2.912 -2.631 11.922 1 92.12 37 CYS B N 1
ATOM 1204 C CA . CYS B 1 37 ? -4.23 -2.055 12.156 1 92.12 37 CYS B CA 1
ATOM 1205 C C . CYS B 1 37 ? -4.691 -2.322 13.586 1 92.12 37 CYS B C 1
ATOM 1207 O O . CYS B 1 37 ? -3.891 -2.697 14.445 1 92.12 37 CYS B O 1
ATOM 1209 N N . GLU B 1 38 ? -5.977 -2.039 13.805 1 90 38 GLU B N 1
ATOM 1210 C CA . GLU B 1 38 ? -6.535 -2.076 15.156 1 90 38 GLU B CA 1
ATOM 1211 C C . GLU B 1 38 ? -6.742 -3.512 15.625 1 90 38 GLU B C 1
ATOM 1213 O O . GLU B 1 38 ? -6.953 -3.754 16.812 1 90 38 GLU B O 1
ATOM 1218 N N . VAL B 1 39 ? -6.773 -4.488 14.734 1 91.88 39 VAL B N 1
ATOM 1219 C CA . VAL B 1 39 ? -6.941 -5.898 15.078 1 91.88 39 VAL B CA 1
ATOM 1220 C C . VAL B 1 39 ? -5.57 -6.551 15.258 1 91.88 39 VAL B C 1
ATOM 1222 O O . VAL B 1 39 ? -4.801 -6.664 14.305 1 91.88 39 VAL B O 1
ATOM 1225 N N . PRO B 1 40 ? -5.254 -7.016 16.438 1 91.31 40 PRO B N 1
ATOM 1226 C CA . PRO B 1 40 ? -3.936 -7.586 16.719 1 91.31 40 PRO B CA 1
ATOM 1227 C C . PRO B 1 40 ? -3.59 -8.75 15.781 1 91.31 40 PRO B C 1
ATOM 1229 O O . PRO B 1 40 ? -4.457 -9.562 15.453 1 91.31 40 PRO B O 1
ATOM 1232 N N . ASN B 1 41 ? -2.354 -8.828 15.305 1 92.69 41 ASN B N 1
ATOM 1233 C CA . ASN B 1 41 ? -1.777 -9.906 14.5 1 92.69 41 ASN B CA 1
ATOM 1234 C C . ASN B 1 41 ? -2.436 -10 13.133 1 92.69 41 ASN B C 1
ATOM 1236 O O . ASN B 1 41 ? -2.459 -11.07 12.516 1 92.69 41 ASN B O 1
ATOM 1240 N N . ARG B 1 42 ? -3.102 -8.883 12.75 1 95.44 42 ARG B N 1
ATOM 1241 C CA . ARG B 1 42 ? -3.691 -8.781 11.414 1 95.44 42 ARG B CA 1
ATOM 1242 C C . ARG B 1 42 ? -3.211 -7.523 10.703 1 95.44 42 ARG B C 1
ATOM 1244 O O . ARG B 1 42 ? -2.562 -6.668 11.305 1 95.44 42 ARG B O 1
ATOM 1251 N N . SER B 1 43 ? -3.439 -7.512 9.453 1 94.25 43 SER B N 1
ATOM 1252 C CA . SER B 1 43 ? -3.129 -6.324 8.664 1 94.25 43 SER B CA 1
ATOM 1253 C C . SER B 1 43 ? -4.379 -5.77 7.984 1 94.25 43 SER B C 1
ATOM 1255 O O . SER B 1 43 ? -5.289 -6.523 7.637 1 94.25 43 SER B O 1
ATOM 1257 N N . ARG B 1 44 ? -4.441 -4.562 7.902 1 93.94 44 ARG B N 1
ATOM 1258 C CA . ARG B 1 44 ? -5.449 -3.916 7.066 1 93.94 44 ARG B CA 1
ATOM 1259 C C . ARG B 1 44 ? -4.883 -3.555 5.699 1 93.94 44 ARG B C 1
ATOM 1261 O O . ARG B 1 44 ? -3.754 -3.066 5.602 1 93.94 44 ARG B O 1
ATOM 1268 N N . MET B 1 45 ? -5.574 -3.85 4.699 1 94.62 45 MET B N 1
ATOM 1269 C CA . MET B 1 45 ? -5.262 -3.492 3.32 1 94.62 45 MET B CA 1
ATOM 1270 C C . MET B 1 45 ? -6.355 -2.615 2.721 1 94.62 45 MET B C 1
ATOM 1272 O O . MET B 1 45 ? -7.539 -2.961 2.785 1 94.62 45 MET B O 1
ATOM 1276 N N . VAL B 1 46 ? -6 -1.504 2.201 1 93.25 46 VAL B N 1
ATOM 1277 C CA . VAL B 1 46 ? -6.934 -0.608 1.527 1 93.25 46 VAL B CA 1
ATOM 1278 C C . VAL B 1 46 ? -6.527 -0.446 0.064 1 93.25 46 VAL B C 1
ATOM 1280 O O . VAL B 1 46 ? -5.398 -0.048 -0.235 1 93.25 46 VAL B O 1
ATOM 1283 N N . LEU B 1 47 ? -7.449 -0.761 -0.793 1 94.44 47 LEU B N 1
ATOM 1284 C CA . LEU B 1 47 ? -7.195 -0.731 -2.229 1 94.44 47 LEU B CA 1
ATOM 1285 C C . LEU B 1 47 ? -8.234 0.123 -2.947 1 94.44 47 LEU B C 1
ATOM 1287 O O . LEU B 1 47 ? -9.367 0.262 -2.475 1 94.44 47 LEU B O 1
ATOM 1291 N N . SER B 1 48 ? -7.848 0.595 -4.098 1 93.31 48 SER B N 1
ATOM 1292 C CA . SER B 1 48 ? -8.812 1.361 -4.883 1 93.31 48 SER B CA 1
ATOM 1293 C C . SER B 1 48 ? -8.859 0.873 -6.328 1 93.31 48 SER B C 1
ATOM 1295 O O . SER B 1 48 ? -7.824 0.521 -6.902 1 93.31 48 SER B O 1
ATOM 1297 N N . VAL B 1 49 ? -10.031 0.773 -6.785 1 93.38 49 VAL B N 1
ATOM 1298 C CA . VAL B 1 49 ? -10.344 0.379 -8.156 1 93.38 49 VAL B CA 1
ATOM 1299 C C . VAL B 1 49 ? -11.234 1.434 -8.805 1 93.38 49 VAL B C 1
ATOM 1301 O O . VAL B 1 49 ? -12.062 2.057 -8.141 1 93.38 49 VAL B O 1
ATOM 1304 N N . ILE B 1 50 ? -11.055 1.591 -10.125 1 91.19 50 ILE B N 1
ATOM 1305 C CA . ILE B 1 50 ? -11.797 2.646 -10.805 1 91.19 50 ILE B CA 1
ATOM 1306 C C . ILE B 1 50 ? -13.203 2.154 -11.156 1 91.19 50 ILE B C 1
ATOM 1308 O O . ILE B 1 50 ? -14.188 2.824 -10.859 1 91.19 50 ILE B O 1
ATOM 1312 N N . ASP B 1 51 ? -13.281 0.993 -11.672 1 94.69 51 ASP B N 1
ATOM 1313 C CA . ASP B 1 51 ? -14.539 0.501 -12.219 1 94.69 51 ASP B CA 1
ATOM 1314 C C . ASP B 1 51 ? -15.391 -0.166 -11.141 1 94.69 51 ASP B C 1
ATOM 1316 O O . ASP B 1 51 ? -14.914 -1.056 -10.43 1 94.69 51 ASP B O 1
ATOM 1320 N N . LYS B 1 52 ? -16.672 0.228 -11.086 1 93.69 52 LYS B N 1
ATOM 1321 C CA . LYS B 1 52 ? -17.594 -0.286 -10.078 1 93.69 52 LYS B CA 1
ATOM 1322 C C . LYS B 1 52 ? -17.828 -1.781 -10.266 1 93.69 52 LYS B C 1
ATOM 1324 O O . LYS B 1 52 ? -17.828 -2.541 -9.297 1 93.69 52 LYS B O 1
ATOM 1329 N N . GLY B 1 53 ? -18.125 -2.146 -11.5 1 96 53 GLY B N 1
ATOM 1330 C CA . GLY B 1 53 ? -18.359 -3.553 -11.773 1 96 53 GLY B CA 1
ATOM 1331 C C . GLY B 1 53 ? -17.188 -4.445 -11.398 1 96 53 GLY B C 1
ATOM 1332 O O . GLY B 1 53 ? -17.391 -5.52 -10.828 1 96 53 GLY B O 1
ATOM 1333 N N . GLU B 1 54 ? -16 -3.957 -11.672 1 96.19 54 GLU B N 1
ATOM 1334 C CA . GLU B 1 54 ? -14.797 -4.707 -11.32 1 96.19 54 GLU B CA 1
ATOM 1335 C C . GLU B 1 54 ? -14.633 -4.809 -9.812 1 96.19 54 GLU B C 1
ATOM 1337 O O . GLU B 1 54 ? -14.266 -5.867 -9.289 1 96.19 54 GLU B O 1
ATOM 1342 N N . ALA B 1 55 ? -14.906 -3.697 -9.141 1 95.56 55 ALA B N 1
ATOM 1343 C CA . ALA B 1 55 ? -14.836 -3.682 -7.684 1 95.56 55 ALA B CA 1
ATOM 1344 C C . ALA B 1 55 ? -15.789 -4.699 -7.074 1 95.56 55 ALA B C 1
ATOM 1346 O O . ALA B 1 55 ? -15.438 -5.414 -6.133 1 95.56 55 ALA B O 1
ATOM 1347 N N . GLU B 1 56 ? -16.953 -4.738 -7.625 1 95.5 56 GLU B N 1
ATOM 1348 C CA . GLU B 1 56 ? -17.953 -5.668 -7.117 1 95.5 56 GLU B CA 1
ATOM 1349 C C . GLU B 1 56 ? -17.547 -7.117 -7.387 1 95.5 56 GLU B C 1
ATOM 1351 O O . GLU B 1 56 ? -17.719 -7.98 -6.523 1 95.5 56 GLU B O 1
ATOM 1356 N N . LEU B 1 57 ? -17.047 -7.336 -8.555 1 95.88 57 LEU B N 1
ATOM 1357 C CA . LEU B 1 57 ? -16.625 -8.68 -8.922 1 95.88 57 LEU B CA 1
ATOM 1358 C C . LEU B 1 57 ? -15.516 -9.172 -7.996 1 95.88 57 LEU B C 1
ATOM 1360 O O . LEU B 1 57 ? -15.594 -10.289 -7.473 1 95.88 57 LEU B O 1
ATOM 1364 N N . VAL B 1 58 ? -14.57 -8.352 -7.75 1 96.5 58 VAL B N 1
ATOM 1365 C CA . VAL B 1 58 ? -13.422 -8.797 -6.969 1 96.5 58 VAL B CA 1
ATOM 1366 C C . VAL B 1 58 ? -13.828 -8.969 -5.504 1 96.5 58 VAL B C 1
ATOM 1368 O O . VAL B 1 58 ? -13.273 -9.805 -4.793 1 96.5 58 VAL B O 1
ATOM 1371 N N . MET B 1 59 ? -14.766 -8.125 -5.074 1 96.06 59 MET B N 1
ATOM 1372 C CA . MET B 1 59 ? -15.281 -8.273 -3.715 1 96.06 59 MET B CA 1
ATOM 1373 C C . MET B 1 59 ? -15.758 -9.703 -3.473 1 96.06 59 MET B C 1
ATOM 1375 O O . MET B 1 59 ? -15.492 -10.281 -2.416 1 96.06 59 MET B O 1
ATOM 1379 N N . GLY B 1 60 ? -16.484 -10.203 -4.477 1 95.88 60 GLY B N 1
ATOM 1380 C CA . GLY B 1 60 ? -16.938 -11.578 -4.367 1 95.88 60 GLY B CA 1
ATOM 1381 C C . GLY B 1 60 ? -15.805 -12.57 -4.215 1 95.88 60 GLY B C 1
ATOM 1382 O O . GLY B 1 60 ? -15.906 -13.516 -3.43 1 95.88 60 GLY B O 1
ATOM 1383 N N . ARG B 1 61 ? -14.766 -12.375 -4.883 1 96.44 61 ARG B N 1
ATOM 1384 C CA . ARG B 1 61 ? -13.617 -13.273 -4.875 1 96.44 61 ARG B CA 1
ATOM 1385 C C . ARG B 1 61 ? -12.805 -13.125 -3.592 1 96.44 61 ARG B C 1
ATOM 1387 O O . ARG B 1 61 ? -12.312 -14.109 -3.045 1 96.44 61 ARG B O 1
ATOM 1394 N N . LEU B 1 62 ? -12.648 -11.898 -3.102 1 97.31 62 LEU B N 1
ATOM 1395 C CA . LEU B 1 62 ? -11.891 -11.617 -1.887 1 97.31 62 LEU B CA 1
ATOM 1396 C C . LEU B 1 62 ? -12.555 -12.258 -0.671 1 97.31 62 LEU B C 1
ATOM 1398 O O . LEU B 1 62 ? -11.875 -12.766 0.218 1 97.31 62 LEU B O 1
ATOM 1402 N N . ASN B 1 63 ? -13.891 -12.258 -0.714 1 96 63 ASN B N 1
ATOM 1403 C CA . ASN B 1 63 ? -14.648 -12.812 0.406 1 96 63 ASN B CA 1
ATOM 1404 C C . ASN B 1 63 ? -14.492 -14.328 0.489 1 96 63 ASN B C 1
ATOM 1406 O O . ASN B 1 63 ? -14.758 -14.93 1.532 1 96 63 ASN B O 1
ATOM 1410 N N . LYS B 1 64 ? -14.023 -14.883 -0.511 1 95.94 64 LYS B N 1
ATOM 1411 C CA . LYS B 1 64 ? -13.867 -16.328 -0.556 1 95.94 64 LYS B CA 1
ATOM 1412 C C . LYS B 1 64 ? -12.43 -16.75 -0.252 1 95.94 64 LYS B C 1
ATOM 1414 O O . LYS B 1 64 ? -12.141 -17.922 -0.082 1 95.94 64 LYS B O 1
ATOM 1419 N N . LEU B 1 65 ? -11.484 -15.844 -0.228 1 96.88 65 LEU B N 1
ATOM 1420 C CA . LEU B 1 65 ? -10.078 -16.141 0.042 1 96.88 65 LEU B CA 1
ATOM 1421 C C . LEU B 1 65 ? -9.859 -16.422 1.523 1 96.88 65 LEU B C 1
ATOM 1423 O O . LEU B 1 65 ? -10.281 -15.641 2.381 1 96.88 65 LEU B O 1
ATOM 1427 N N . GLN B 1 66 ? -9.195 -17.422 1.836 1 96.81 66 GLN B N 1
ATOM 1428 C CA . GLN B 1 66 ? -9.008 -17.875 3.211 1 96.81 66 GLN B CA 1
ATOM 1429 C C . GLN B 1 66 ? -8.211 -16.844 4.016 1 96.81 66 GLN B C 1
ATOM 1431 O O . GLN B 1 66 ? -8.414 -16.703 5.227 1 96.81 66 GLN B O 1
ATOM 1436 N N . ASP B 1 67 ? -7.348 -16.125 3.398 1 97.44 67 ASP B N 1
ATOM 1437 C CA . ASP B 1 67 ? -6.461 -15.18 4.078 1 97.44 67 ASP B CA 1
ATOM 1438 C C . ASP B 1 67 ? -7.207 -13.906 4.461 1 97.44 67 ASP B C 1
ATOM 1440 O O . ASP B 1 67 ? -6.664 -13.047 5.164 1 97.44 67 ASP B O 1
ATOM 1444 N N . VAL B 1 68 ? -8.484 -13.773 4.023 1 98.25 68 VAL B N 1
ATOM 1445 C CA . VAL B 1 68 ? -9.25 -12.539 4.211 1 98.25 68 VAL B CA 1
ATOM 1446 C C . VAL B 1 68 ? -10.289 -12.734 5.312 1 98.25 68 VAL B C 1
ATOM 1448 O O . VAL B 1 68 ? -11.164 -13.602 5.203 1 98.25 68 VAL B O 1
ATOM 1451 N N . TYR B 1 69 ? -10.141 -11.953 6.332 1 97.75 69 TYR B N 1
ATOM 1452 C CA . TYR B 1 69 ? -11.094 -12.008 7.434 1 97.75 69 TYR B CA 1
ATOM 1453 C C . TYR B 1 69 ? -12.32 -11.164 7.137 1 97.75 69 TYR B C 1
ATOM 1455 O O . TYR B 1 69 ? -13.438 -11.508 7.535 1 97.75 69 TYR B O 1
ATOM 1463 N N . SER B 1 70 ? -12.117 -10.102 6.531 1 96.19 70 SER B N 1
ATOM 1464 C CA . SER B 1 70 ? -13.219 -9.219 6.156 1 96.19 70 SER B CA 1
ATOM 1465 C C . SER B 1 70 ? -12.852 -8.352 4.961 1 96.19 70 SER B C 1
ATOM 1467 O O . SER B 1 70 ? -11.68 -7.992 4.785 1 96.19 70 SER B O 1
ATOM 1469 N N . ALA B 1 71 ? -13.742 -8.07 4.156 1 96.75 71 ALA B N 1
ATOM 1470 C CA . ALA B 1 71 ? -13.648 -7.16 3.02 1 96.75 71 ALA B CA 1
ATOM 1471 C C . ALA B 1 71 ? -14.891 -6.281 2.926 1 96.75 71 ALA B C 1
ATOM 1473 O O . ALA B 1 71 ? -16.016 -6.777 2.988 1 96.75 71 ALA B O 1
ATOM 1474 N N . GLU B 1 72 ? -14.68 -5.051 2.775 1 94.69 72 GLU B N 1
ATOM 1475 C CA . GLU B 1 72 ? -15.82 -4.141 2.678 1 94.69 72 GLU B CA 1
ATOM 1476 C C . GLU B 1 72 ? -15.539 -3.016 1.683 1 94.69 72 GLU B C 1
ATOM 1478 O O . GLU B 1 72 ? -14.398 -2.576 1.535 1 94.69 72 GLU B O 1
ATOM 1483 N N . MET B 1 73 ? -16.625 -2.557 1.029 1 94.12 73 MET B N 1
ATOM 1484 C CA . MET B 1 73 ? -16.562 -1.331 0.24 1 94.12 73 MET B CA 1
ATOM 1485 C C . MET B 1 73 ? -16.656 -0.1 1.136 1 94.12 73 MET B C 1
ATOM 1487 O O . MET B 1 73 ? -17.547 -0.006 1.976 1 94.12 73 MET B O 1
ATOM 1491 N N . VAL B 1 74 ? -15.766 0.763 0.983 1 90.81 74 VAL B N 1
ATOM 1492 C CA . VAL B 1 74 ? -15.812 1.995 1.764 1 90.81 74 VAL B CA 1
ATOM 1493 C C . VAL B 1 74 ? -16.781 2.979 1.115 1 90.81 74 VAL B C 1
ATOM 1495 O O . VAL B 1 74 ? -16.672 3.279 -0.076 1 90.81 74 VAL B O 1
ATOM 1498 N N . PRO B 1 75 ? -17.703 3.438 1.887 1 89.62 75 PRO B N 1
ATOM 1499 C CA . PRO B 1 75 ? -18.609 4.441 1.328 1 89.62 75 PRO B CA 1
ATOM 1500 C C . PRO B 1 75 ? -17.891 5.723 0.911 1 89.62 75 PRO B C 1
ATOM 1502 O O . PRO B 1 75 ? -16.859 6.066 1.487 1 89.62 75 PRO B O 1
ATOM 1505 N N . PRO B 1 76 ? -18.422 6.398 -0.073 1 86.31 76 PRO B N 1
ATOM 1506 C CA . PRO B 1 76 ? -17.781 7.617 -0.58 1 86.31 76 PRO B CA 1
ATOM 1507 C C . PRO B 1 76 ? -17.469 8.617 0.526 1 86.31 76 PRO B C 1
ATOM 1509 O O . PRO B 1 76 ? -16.406 9.258 0.493 1 86.31 76 PRO B O 1
ATOM 1512 N N . GLU B 1 77 ? -18.344 8.727 1.516 1 83.44 77 GLU B N 1
ATOM 1513 C CA . GLU B 1 77 ? -18.172 9.703 2.584 1 83.44 77 GLU B CA 1
ATOM 1514 C C . GLU B 1 77 ? -16.969 9.359 3.467 1 83.44 77 GLU B C 1
ATOM 1516 O O . GLU B 1 77 ? -16.438 10.227 4.164 1 83.44 77 GLU B O 1
ATOM 1521 N N . GLY B 1 78 ? -16.531 8.125 3.391 1 83.75 78 GLY B N 1
ATOM 1522 C CA . GLY B 1 78 ? -15.398 7.688 4.199 1 83.75 78 GLY B CA 1
ATOM 1523 C C . GLY B 1 78 ? -14.094 7.629 3.428 1 83.75 78 GLY B C 1
ATOM 1524 O O . GLY B 1 78 ? -13.047 7.316 3.994 1 83.75 78 GLY B O 1
ATOM 1525 N N . GLN B 1 79 ? -14.203 7.941 2.148 1 86.69 79 GLN B N 1
ATOM 1526 C CA . GLN B 1 79 ? -13.016 7.836 1.305 1 86.69 79 GLN B CA 1
ATOM 1527 C C . GLN B 1 79 ? -12.203 9.125 1.33 1 86.69 79 GLN B C 1
ATOM 1529 O O . GLN B 1 79 ? -12.773 10.219 1.349 1 86.69 79 GLN B O 1
ATOM 1534 N N . SER B 1 80 ? -10.93 8.969 1.438 1 86.94 80 SER B N 1
ATOM 1535 C CA . SER B 1 80 ? -10 10.086 1.344 1 86.94 80 SER B CA 1
ATOM 1536 C C . SER B 1 80 ? -8.734 9.695 0.592 1 86.94 80 SER B C 1
ATOM 1538 O O . SER B 1 80 ? -8.43 8.508 0.462 1 86.94 80 SER B O 1
ATOM 1540 N N . ALA B 1 81 ? -8.156 10.672 0.067 1 86 81 ALA B N 1
ATOM 1541 C CA . ALA B 1 81 ? -6.836 10.484 -0.532 1 86 81 ALA B CA 1
ATOM 1542 C C . ALA B 1 81 ? -5.73 10.867 0.45 1 86 81 ALA B C 1
ATOM 1544 O O . ALA B 1 81 ? -5.93 11.711 1.324 1 86 81 ALA B O 1
ATOM 1545 N N . TYR B 1 82 ? -4.703 10.094 0.277 1 84.31 82 TYR B N 1
ATOM 1546 C CA . TYR B 1 82 ? -3.5 10.383 1.05 1 84.31 82 TYR B CA 1
ATOM 1547 C C . TYR B 1 82 ? -2.281 10.492 0.141 1 84.31 82 TYR B C 1
ATOM 1549 O O . TYR B 1 82 ? -2.148 9.734 -0.821 1 84.31 82 TYR B O 1
ATOM 1557 N N . ALA B 1 83 ? -1.478 11.508 0.451 1 84.75 83 ALA B N 1
ATOM 1558 C CA . ALA B 1 83 ? -0.227 11.68 -0.283 1 84.75 83 ALA B CA 1
ATOM 1559 C C . ALA B 1 83 ? 0.943 11.898 0.671 1 84.75 83 ALA B C 1
ATOM 1561 O O . ALA B 1 83 ? 0.815 12.617 1.668 1 84.75 83 ALA B O 1
ATOM 1562 N N . LEU B 1 84 ? 1.944 11.188 0.361 1 83.31 84 LEU B N 1
ATOM 1563 C CA . LEU B 1 84 ? 3.221 11.422 1.029 1 83.31 84 LEU B CA 1
ATOM 1564 C C . LEU B 1 84 ? 4.215 12.086 0.085 1 83.31 84 LEU B C 1
ATOM 1566 O O . LEU B 1 84 ? 4.43 11.609 -1.033 1 83.31 84 LEU B O 1
ATOM 1570 N N . MET B 1 85 ? 4.734 13.148 0.54 1 84.31 85 MET B N 1
ATOM 1571 C CA . MET B 1 85 ? 5.645 13.93 -0.292 1 84.31 85 MET B CA 1
ATOM 1572 C C . MET B 1 85 ? 6.945 14.219 0.45 1 84.31 85 MET B C 1
ATOM 1574 O O . MET B 1 85 ? 6.934 14.492 1.652 1 84.31 85 MET B O 1
ATOM 1578 N N . SER B 1 86 ? 7.961 14.055 -0.284 1 80.88 86 SER B N 1
ATOM 1579 C CA . SER B 1 86 ? 9.25 14.484 0.24 1 80.88 86 SER B CA 1
ATOM 1580 C C . SER B 1 86 ? 9.516 15.953 -0.073 1 80.88 86 SER B C 1
ATOM 1582 O O . SER B 1 86 ? 9.469 16.359 -1.234 1 80.88 86 SER B O 1
ATOM 1584 N N . THR B 1 87 ? 9.664 16.75 0.937 1 81 87 THR B N 1
ATOM 1585 C CA . THR B 1 87 ? 9.945 18.172 0.77 1 81 87 THR B CA 1
ATOM 1586 C C . THR B 1 87 ? 11.289 18.531 1.407 1 81 87 THR B C 1
ATOM 1588 O O . THR B 1 87 ? 11.922 17.688 2.043 1 81 87 THR B O 1
ATOM 1591 N N . SER B 1 88 ? 11.719 19.797 1.149 1 78.56 88 SER B N 1
ATOM 1592 C CA . SER B 1 88 ? 12.953 20.297 1.742 1 78.56 88 SER B CA 1
ATOM 1593 C C . SER B 1 88 ? 12.875 20.297 3.266 1 78.56 88 SER B C 1
ATOM 1595 O O . SER B 1 88 ? 13.898 20.234 3.945 1 78.56 88 SER B O 1
ATOM 1597 N N . ASN B 1 89 ? 11.719 20.312 3.826 1 79.06 89 ASN B N 1
ATOM 1598 C CA . ASN B 1 89 ? 11.508 20.375 5.27 1 79.06 89 ASN B CA 1
ATOM 1599 C C . ASN B 1 89 ? 11.188 19 5.84 1 79.06 89 ASN B C 1
ATOM 1601 O O . ASN B 1 89 ? 10.859 18.875 7.02 1 79.06 89 ASN B O 1
ATOM 1605 N N . GLY B 1 90 ? 11.289 18.016 4.953 1 80.19 90 GLY B N 1
ATOM 1606 C CA . GLY B 1 90 ? 10.961 16.672 5.398 1 80.19 90 GLY B CA 1
ATOM 1607 C C . GLY B 1 90 ? 9.766 16.078 4.684 1 80.19 90 GLY B C 1
ATOM 1608 O O . GLY B 1 90 ? 9.32 16.609 3.666 1 80.19 90 GLY B O 1
ATOM 1609 N N . ASN B 1 91 ? 9.375 14.961 5.203 1 81.88 91 ASN B N 1
ATOM 1610 C CA . ASN B 1 91 ? 8.219 14.297 4.617 1 81.88 91 ASN B CA 1
ATOM 1611 C C . ASN B 1 91 ? 6.91 14.891 5.137 1 81.88 91 ASN B C 1
ATOM 1613 O O . ASN B 1 91 ? 6.785 15.18 6.324 1 81.88 91 ASN B O 1
ATOM 1617 N N . VAL B 1 92 ? 6.098 15.141 4.188 1 83.25 92 VAL B N 1
ATOM 1618 C CA . VAL B 1 92 ? 4.793 15.695 4.531 1 83.25 92 VAL B CA 1
ATOM 1619 C C . VAL B 1 92 ? 3.688 14.758 4.043 1 83.25 92 VAL B C 1
ATOM 1621 O O . VAL B 1 92 ? 3.799 14.164 2.969 1 83.25 92 VAL B O 1
ATOM 1624 N N . GLY B 1 93 ? 2.717 14.602 4.91 1 84.12 93 GLY B N 1
ATOM 1625 C CA . GLY B 1 93 ? 1.525 13.844 4.555 1 84.12 93 GLY B CA 1
ATOM 1626 C C . GLY B 1 93 ? 0.302 14.719 4.355 1 84.12 93 GLY B C 1
ATOM 1627 O O . GLY B 1 93 ? 0.076 15.664 5.121 1 84.12 93 GLY B O 1
ATOM 1628 N N . LEU B 1 94 ? -0.344 14.477 3.299 1 84.62 94 LEU B N 1
ATOM 1629 C CA . LEU B 1 94 ? -1.582 15.18 2.984 1 84.62 94 LEU B CA 1
ATOM 1630 C C . LEU B 1 94 ? -2.768 14.219 2.973 1 84.62 94 LEU B C 1
ATOM 1632 O O . LEU B 1 94 ? -2.658 13.102 2.469 1 84.62 94 LEU B O 1
ATOM 1636 N N . VAL B 1 95 ? -3.816 14.664 3.59 1 84.31 95 VAL B N 1
ATOM 1637 C CA . VAL B 1 95 ? -5.059 13.906 3.531 1 84.31 95 VAL B CA 1
ATOM 1638 C C . VAL B 1 95 ? -6.203 14.812 3.094 1 84.31 95 VAL B C 1
ATOM 1640 O O . VAL B 1 95 ? -6.293 15.961 3.533 1 84.31 95 VAL B O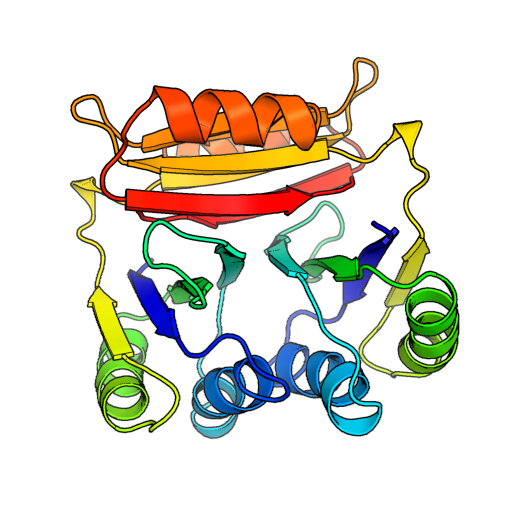 1
ATOM 1643 N N . GLY B 1 96 ? -6.992 14.352 2.258 1 85.94 96 GLY B N 1
ATOM 1644 C CA . GLY B 1 96 ? -8.148 15.109 1.793 1 85.94 96 GLY B CA 1
ATOM 1645 C C . GLY B 1 96 ? -8.875 14.438 0.644 1 85.94 96 GLY B C 1
ATOM 1646 O O . GLY B 1 96 ? -8.695 13.242 0.405 1 85.94 96 GLY B O 1
ATOM 1647 N N . GLY B 1 97 ? -9.82 15.188 0.088 1 84.31 97 GLY B N 1
ATOM 1648 C CA . GLY B 1 97 ? -10.445 14.688 -1.126 1 84.31 97 GLY B CA 1
ATOM 1649 C C . GLY B 1 97 ? -9.453 14.438 -2.25 1 84.31 97 GLY B C 1
ATOM 1650 O O . GLY B 1 97 ? -8.453 15.148 -2.367 1 84.31 97 GLY B O 1
ATOM 1651 N N . ALA B 1 98 ? -9.734 13.406 -3.012 1 82.5 98 ALA B N 1
ATOM 1652 C CA . ALA B 1 98 ? -8.82 12.992 -4.074 1 82.5 98 ALA B CA 1
ATOM 1653 C C . ALA B 1 98 ? -8.453 14.172 -4.969 1 82.5 98 ALA B C 1
ATOM 1655 O O . ALA B 1 98 ? -7.277 14.383 -5.273 1 82.5 98 ALA B O 1
ATOM 1656 N N . ALA B 1 99 ? -9.492 14.961 -5.379 1 84.31 99 ALA B N 1
ATOM 1657 C CA . ALA B 1 99 ? -9.258 16.094 -6.273 1 84.31 99 ALA B CA 1
ATOM 1658 C C . ALA B 1 99 ? -8.398 17.156 -5.598 1 84.31 99 ALA B C 1
ATOM 1660 O O . ALA B 1 99 ? -7.527 17.75 -6.234 1 84.31 99 ALA B O 1
ATOM 1661 N N . GLN B 1 100 ? -8.633 17.375 -4.367 1 86.94 100 GLN B N 1
ATOM 1662 C CA . GLN B 1 100 ? -7.891 18.375 -3.617 1 86.94 100 GLN B CA 1
ATOM 1663 C C . GLN B 1 100 ? -6.434 17.969 -3.439 1 86.94 100 GLN B C 1
ATOM 1665 O O . GLN B 1 100 ? -5.523 18.781 -3.582 1 86.94 100 GLN B O 1
ATOM 1670 N N . VAL B 1 101 ? -6.234 16.703 -3.135 1 87.56 101 VAL B N 1
ATOM 1671 C CA . VAL B 1 101 ? -4.883 16.203 -2.928 1 87.56 101 VAL B CA 1
ATOM 1672 C C . VAL B 1 101 ? -4.094 16.281 -4.23 1 87.56 101 VAL B C 1
ATOM 1674 O O . VAL B 1 101 ? -2.928 16.688 -4.238 1 87.56 101 VAL B O 1
ATOM 1677 N N . ASP B 1 102 ? -4.781 15.961 -5.332 1 86.88 102 ASP B N 1
ATOM 1678 C CA . ASP B 1 102 ? -4.141 16.031 -6.641 1 86.88 102 ASP B CA 1
ATOM 1679 C C . ASP B 1 102 ? -3.68 17.453 -6.957 1 86.88 102 ASP B C 1
ATOM 1681 O O . ASP B 1 102 ? -2.568 17.656 -7.445 1 86.88 102 ASP B O 1
ATOM 1685 N N . GLU B 1 103 ? -4.527 18.359 -6.656 1 89.19 103 GLU B N 1
ATOM 1686 C CA . GLU B 1 103 ? -4.23 19.766 -6.91 1 89.19 103 GLU B CA 1
ATOM 1687 C C . GLU B 1 103 ? -3.035 20.234 -6.086 1 89.19 103 GLU B C 1
ATOM 1689 O O . GLU B 1 103 ? -2.18 20.969 -6.582 1 89.19 103 GLU B O 1
ATOM 1694 N N . ILE B 1 104 ? -3.006 19.859 -4.836 1 87.88 104 ILE B N 1
ATOM 1695 C CA . ILE B 1 104 ? -1.929 20.281 -3.943 1 87.88 104 ILE B CA 1
ATOM 1696 C C . ILE B 1 104 ? -0.605 19.688 -4.422 1 87.88 104 ILE B C 1
ATOM 1698 O O . ILE B 1 104 ? 0.418 20.375 -4.441 1 87.88 104 ILE B O 1
ATOM 1702 N N . ILE B 1 105 ? -0.621 18.438 -4.855 1 86.69 105 ILE B N 1
ATOM 1703 C CA . ILE B 1 105 ? 0.582 17.781 -5.367 1 86.69 105 ILE B CA 1
ATOM 1704 C C . ILE B 1 105 ? 1.093 18.531 -6.594 1 86.69 105 ILE B C 1
ATOM 1706 O O . ILE B 1 105 ? 2.289 18.812 -6.703 1 86.69 105 ILE B O 1
ATOM 1710 N N . GLU B 1 106 ? 0.214 18.797 -7.547 1 86.19 106 GLU B N 1
ATOM 1711 C CA . GLU B 1 106 ? 0.578 19.484 -8.781 1 86.19 106 GLU B CA 1
ATOM 1712 C C . GLU B 1 106 ? 1.19 20.859 -8.5 1 86.19 106 GLU B C 1
ATOM 1714 O O . GLU B 1 106 ? 2.166 21.25 -9.141 1 86.19 106 GLU B O 1
ATOM 1719 N N . ARG B 1 107 ? 0.679 21.516 -7.516 1 85.75 107 ARG B N 1
ATOM 1720 C CA . ARG B 1 107 ? 1.121 22.859 -7.184 1 85.75 107 ARG B CA 1
ATOM 1721 C C . ARG B 1 107 ? 2.453 22.844 -6.445 1 85.75 107 ARG B C 1
ATOM 1723 O O . ARG B 1 107 ? 3.258 23.766 -6.566 1 85.75 107 ARG B O 1
ATOM 1730 N N . SER B 1 108 ? 2.561 21.844 -5.645 1 81.38 108 SER B N 1
ATOM 1731 C CA . SER B 1 108 ? 3.75 21.75 -4.801 1 81.38 108 SER B CA 1
ATOM 1732 C C . SER B 1 108 ? 4.992 21.453 -5.629 1 81.38 108 SER B C 1
ATOM 1734 O O . SER B 1 108 ? 6.117 21.703 -5.184 1 81.38 108 SER B O 1
ATOM 1736 N N . GLN B 1 109 ? 4.93 21.125 -6.844 1 68.06 109 GLN B N 1
ATOM 1737 C CA . GLN B 1 109 ? 6.047 20.828 -7.73 1 68.06 109 GLN B CA 1
ATOM 1738 C C . GLN B 1 109 ? 7.066 19.922 -7.043 1 68.06 109 GLN B C 1
ATOM 1740 O O . GLN B 1 109 ? 8.273 20.078 -7.227 1 68.06 109 GLN B O 1
ATOM 1745 N N . GLU B 1 110 ? 6.559 19.141 -6.152 1 65.44 110 GLU B N 1
ATOM 1746 C CA . GLU B 1 110 ? 7.484 18.281 -5.43 1 65.44 110 GLU B CA 1
ATOM 1747 C C . GLU B 1 110 ? 8.086 17.219 -6.348 1 65.44 110 GLU B C 1
ATOM 1749 O O . GLU B 1 110 ? 7.418 16.734 -7.27 1 65.44 110 GLU B O 1
ATOM 1754 N N . LYS B 1 111 ? 9.406 17.016 -5.984 1 72.12 111 LYS B N 1
ATOM 1755 C CA . LYS B 1 111 ? 10.211 16.172 -6.852 1 72.12 111 LYS B CA 1
ATOM 1756 C C . LYS B 1 111 ? 9.914 14.695 -6.602 1 72.12 111 LYS B C 1
ATOM 1758 O O . LYS B 1 111 ? 9.984 13.875 -7.523 1 72.12 111 LYS B O 1
ATOM 1763 N N . LYS B 1 112 ? 9.523 14.367 -5.27 1 82.31 112 LYS B N 1
ATOM 1764 C CA . LYS B 1 112 ? 9.25 12.961 -4.996 1 82.31 112 LYS B CA 1
ATOM 1765 C C . LYS B 1 112 ? 7.98 12.797 -4.16 1 82.31 112 LYS B C 1
ATOM 1767 O O . LYS B 1 112 ? 7.844 13.422 -3.104 1 82.31 112 LYS B O 1
ATOM 1772 N N . TYR B 1 113 ? 7.031 12.062 -4.688 1 82.81 113 TYR B N 1
ATOM 1773 C CA . TYR B 1 113 ? 5.836 11.805 -3.893 1 82.81 113 TYR B CA 1
ATOM 1774 C C . TYR B 1 113 ? 5.223 10.453 -4.254 1 82.81 113 TYR B C 1
ATOM 1776 O O . TYR B 1 113 ? 5.59 9.852 -5.262 1 82.81 113 TYR B O 1
ATOM 1784 N N . VAL B 1 114 ? 4.461 9.984 -3.346 1 79.94 114 VAL B N 1
ATOM 1785 C CA . VAL B 1 114 ? 3.543 8.875 -3.605 1 79.94 114 VAL B CA 1
ATOM 1786 C C . VAL B 1 114 ? 2.133 9.258 -3.164 1 79.94 114 VAL B C 1
ATOM 1788 O O . VAL B 1 114 ? 1.942 9.781 -2.064 1 79.94 114 VAL B O 1
ATOM 1791 N N . MET B 1 115 ? 1.222 9.164 -4.035 1 75.88 115 MET B N 1
ATOM 1792 C CA . MET B 1 115 ? -0.179 9.438 -3.725 1 75.88 115 MET B CA 1
ATOM 1793 C C . MET B 1 115 ? -0.991 8.141 -3.707 1 75.88 115 MET B C 1
ATOM 1795 O O . MET B 1 115 ? -0.883 7.324 -4.621 1 75.88 115 MET B O 1
ATOM 1799 N N . ALA B 1 116 ? -1.637 7.926 -2.602 1 71.56 116 ALA B N 1
ATOM 1800 C CA . ALA B 1 116 ? -2.525 6.77 -2.484 1 71.56 116 ALA B CA 1
ATOM 1801 C C . ALA B 1 116 ? -3.908 7.191 -1.997 1 71.56 116 ALA B C 1
ATOM 1803 O O . ALA B 1 116 ? -4.055 8.227 -1.344 1 71.56 116 ALA B O 1
ATOM 1804 N N . LEU B 1 117 ? -4.828 6.512 -2.564 1 60.12 117 LEU B N 1
ATOM 1805 C CA . LEU B 1 117 ? -6.191 6.711 -2.092 1 60.12 117 LEU B CA 1
ATOM 1806 C C . LEU B 1 117 ? -6.504 5.781 -0.924 1 60.12 117 LEU B C 1
ATOM 1808 O O . LEU B 1 117 ? -6.082 4.621 -0.92 1 60.12 117 LEU B O 1
ATOM 1812 N N . ASN B 1 118 ? -6.801 6.398 0.235 1 62.31 118 ASN B N 1
ATOM 1813 C CA . ASN B 1 118 ? -7.055 5.586 1.422 1 62.31 118 ASN B CA 1
ATOM 1814 C C . ASN B 1 118 ? -8.438 5.863 2 1 62.31 118 ASN B C 1
ATOM 1816 O O . ASN B 1 118 ? -9.031 6.914 1.743 1 62.31 118 ASN B O 1
ATOM 1820 N N . ALA B 1 119 ? -9.258 4.812 2.07 1 58.84 119 ALA B N 1
ATOM 1821 C CA . ALA B 1 119 ? -10.555 4.938 2.73 1 58.84 119 ALA B CA 1
ATOM 1822 C C . ALA B 1 119 ? -10.586 4.148 4.035 1 58.84 119 ALA B C 1
ATOM 1824 O O . ALA B 1 119 ? -9.938 3.105 4.152 1 58.84 119 ALA B O 1
ATOM 1825 N N . LEU B 1 120 ? -10.453 4.879 5.141 1 57.69 120 LEU B N 1
ATOM 1826 C CA . LEU B 1 120 ? -10.844 4.133 6.332 1 57.69 120 LEU B CA 1
ATOM 1827 C C . LEU B 1 120 ? -12.336 4.305 6.617 1 57.69 120 LEU B C 1
ATOM 1829 O O . LEU B 1 120 ? -12.922 5.328 6.266 1 57.69 120 LEU B O 1
#

pLDDT: mean 89.07, std 8.66, range [57.69, 98.25]

Radius of gyration: 16.22 Å; Cα contacts (8 Å, |Δi|>4): 606; chains: 2; bounding box: 39×41×39 Å

InterPro domains:
  IPR002912 ACT domain [PS51671] (3-76)
  IPR045865 ACT-like domain [SSF55021] (2-73)
  IPR054480 Acetolactate synthase small subunit-like, ACT domain [PF22629] (4-69)

Nearest PDB structures (foldseek):
  5ypw-assembly3_E  TM=9.271E-01  e=5.875E-05  Escherichia coli O157:H7
  6lpi-assembly2_F  TM=9.095E-01  e=1.365E-04  Escherichia coli K-12
  2pc6-assembly2_D  TM=7.841E-01  e=2.019E-05  Nitrosomonas europaea ATCC 19718
  6vz8-assembly1_S  TM=6.945E-01  e=5.241E-06  Arabidopsis thaliana
  3ibw-assembly1_B  TM=7.203E-01  e=1.033E-03  Chlorobaculum tepidum

Secondary structure (DSSP, 8-state):
-EEEEEEEE-STTHHHHHHHHHHHTTPPEEEEEEEEESSTTEEEEEEEES-HHHHHHHHHHHTT-TTEEEEEEEPGGGEEEEEEEEETTEEEEEEE-HHHHHHHHHHHT-SEEEEEEEE-/-EEEEEEEE-STTHHHHHHHHHHHTTPPEEEEEEEEESSTTEEEEEEEES-HHHHHHHHHHHTT-TTEEEEEEEPGGGEEEEEEEEETTEEEEEEE-HHHHHHHHHHHT-SEEEEEEEE-

Organism: NCBI:txid1577791